Protein AF-A0A4Y1ZDH6-F1 (afdb_monomer)

Radius of gyration: 19.4 Å; Cα contacts (8 Å, |Δi|>4): 192; chains: 1; bounding box: 39×32×69 Å

Secondary structure (DSSP, 8-state):
----SSHHHHHHHHHHTTSSS--SS--HHHHTS-HHHHHHHHHTT-TTHHHHHHHHHHTT--HHHHHHHH---HHHHHHHHHHHHHHHHHTT--GGG--HHHHHHHHHTT--HHHHHHHHTS-HHHHHHHHHHTT--EEEEEE-SS-TTS-PPPEEEEEES--------------

Foldseek 3Di:
DADDPDPLQRVQRVVVVPPPPDQGLADPVQLPDDLVVLLVLCLVPDPCNSSSLLNVLVVPDDLVNSCVSHVDDSVVSVSSSVVSVLLQVQAQDAPVVDDLVNVQVCQNSNRDLVSSCVRNVHDSVVSVVVCVVSQWDKDKDWDDPDPPPDPDDTDIDIGIHRDPPPPPDDDDDDD

pLDDT: mean 82.95, std 18.42, range [33.16, 97.81]

Organism: NCBI:txid2078

Solvent-accessible surface area (backbone atoms only — not comparable to full-atom values): 10386 Å² total; per-residue (Å²): 139,53,76,58,98,40,71,48,18,16,48,39,46,34,54,53,67,63,79,78,79,40,58,55,73,64,50,80,82,56,74,80,49,53,69,72,58,37,53,53,42,41,63,46,85,48,95,62,23,65,38,37,52,42,48,41,43,75,72,66,54,50,58,67,60,49,25,77,63,57,73,52,58,60,71,60,45,49,45,52,46,52,52,49,52,51,51,62,73,41,46,76,42,58,80,88,77,60,51,72,66,55,54,50,50,41,31,58,41,36,60,39,53,61,39,52,14,67,36,39,72,45,62,47,66,59,47,52,51,52,38,52,75,69,46,44,37,68,38,77,47,67,58,64,99,54,71,95,87,57,97,68,89,64,50,86,41,78,44,53,46,73,48,79,80,71,79,78,72,88,80,90,73,93,130

Sequence (175 aa):
MAIDRTFEGALNKGIRSLEMGFSGLENKAFTVLSDAALENKIKQATDLRLFAISELFRRGRTVDDLWNMTAIDPWFLNAIHGIVAFEEAMKGKALAELSDEVWQQAKWLNIGNQRLADLLNVPPEEISKRVRAAGLSPSYHWWIHVPANSKRKPHIITRHGLALMKRRSAISRRY

Mean predicted aligned error: 9.28 Å

Structure (mmCIF, N/CA/C/O backbone):
data_AF-A0A4Y1ZDH6-F1
#
_entry.id   AF-A0A4Y1ZDH6-F1
#
loop_
_atom_site.group_PDB
_atom_site.id
_atom_site.type_symbol
_atom_site.label_atom_id
_atom_site.label_alt_id
_atom_site.label_comp_id
_atom_site.label_asym_id
_atom_site.label_entity_id
_atom_site.label_seq_id
_atom_site.pdbx_PDB_ins_code
_atom_site.Cartn_x
_atom_site.Cartn_y
_atom_site.Cartn_z
_atom_site.occupancy
_atom_site.B_iso_or_equiv
_atom_site.auth_seq_id
_atom_site.auth_comp_id
_atom_site.auth_asym_id
_atom_site.auth_atom_id
_atom_site.pdbx_PDB_model_num
ATOM 1 N N . MET A 1 1 ? -8.871 14.518 -5.255 1.00 84.00 1 MET A N 1
ATOM 2 C CA . MET A 1 1 ? -9.717 13.667 -6.128 1.00 84.00 1 MET A CA 1
ATOM 3 C C . MET A 1 1 ? -8.818 12.881 -7.072 1.00 84.00 1 MET A C 1
ATOM 5 O O . MET A 1 1 ? -7.951 13.488 -7.687 1.00 84.00 1 MET A O 1
ATOM 9 N N . ALA A 1 2 ? -9.015 11.567 -7.192 1.00 89.38 2 ALA A N 1
ATOM 10 C CA . ALA A 1 2 ? -8.270 10.709 -8.112 1.00 89.38 2 ALA A CA 1
ATOM 11 C C . ALA A 1 2 ? -9.234 9.835 -8.924 1.00 89.38 2 ALA A C 1
ATOM 13 O O . ALA A 1 2 ? -10.293 9.460 -8.434 1.00 89.38 2 ALA A O 1
ATOM 14 N N . ILE A 1 3 ? -8.870 9.547 -10.174 1.00 88.62 3 ILE A N 1
ATOM 15 C CA . ILE A 1 3 ? -9.677 8.747 -11.103 1.00 88.62 3 ILE A CA 1
ATOM 16 C C . ILE A 1 3 ? -8.806 7.627 -11.662 1.00 88.62 3 ILE A C 1
ATOM 18 O O . ILE A 1 3 ? -7.692 7.895 -12.140 1.00 88.62 3 ILE A O 1
ATOM 22 N N . ASP A 1 4 ? -9.346 6.410 -11.617 1.00 90.62 4 ASP A N 1
ATOM 23 C CA . ASP A 1 4 ? -8.794 5.190 -12.201 1.00 90.62 4 ASP A CA 1
ATOM 24 C C . ASP A 1 4 ? -9.930 4.216 -12.582 1.00 90.62 4 ASP A C 1
ATOM 26 O O . ASP A 1 4 ? -11.100 4.483 -12.308 1.00 90.62 4 ASP A O 1
ATOM 30 N N . ARG A 1 5 ? -9.597 3.108 -13.252 1.00 87.69 5 ARG A N 1
ATOM 31 C CA . ARG A 1 5 ? -10.533 2.032 -13.624 1.00 87.69 5 ARG A CA 1
ATOM 32 C C . ARG A 1 5 ? -10.772 1.029 -12.498 1.00 87.69 5 ARG A C 1
ATOM 34 O O . ARG A 1 5 ? -11.700 0.234 -12.589 1.00 87.69 5 ARG A O 1
ATOM 41 N N . THR A 1 6 ? -9.911 1.046 -11.489 1.00 93.31 6 THR A N 1
ATOM 42 C CA . THR A 1 6 ? -9.962 0.184 -10.311 1.00 93.31 6 THR A CA 1
ATOM 43 C C . THR A 1 6 ? -10.021 1.043 -9.062 1.00 93.31 6 THR A C 1
ATOM 45 O O . THR A 1 6 ? -9.512 2.169 -9.044 1.00 93.31 6 THR A O 1
ATOM 48 N N . PHE A 1 7 ? -10.642 0.521 -8.009 1.00 95.56 7 PHE A N 1
ATOM 49 C CA . PHE A 1 7 ? -10.671 1.218 -6.731 1.00 95.56 7 PHE A CA 1
ATOM 50 C C . PHE A 1 7 ? -9.260 1.339 -6.151 1.00 95.56 7 PHE A C 1
ATOM 52 O O . PHE A 1 7 ? -8.863 2.416 -5.721 1.00 95.56 7 PHE A O 1
ATOM 59 N N . GLU A 1 8 ? -8.471 0.271 -6.227 1.00 95.69 8 GLU A N 1
ATOM 60 C CA . GLU A 1 8 ? -7.103 0.195 -5.728 1.00 95.69 8 GLU A CA 1
ATOM 61 C C . GLU A 1 8 ? -6.196 1.217 -6.411 1.00 95.69 8 GLU A C 1
ATOM 63 O O . GLU A 1 8 ? -5.452 1.950 -5.754 1.00 95.69 8 GLU A O 1
ATOM 68 N N . GLY A 1 9 ? -6.306 1.315 -7.740 1.00 94.31 9 GLY A N 1
ATOM 69 C CA . GLY A 1 9 ? -5.549 2.282 -8.521 1.00 94.31 9 GLY A CA 1
ATOM 70 C C . GLY A 1 9 ? -5.949 3.719 -8.194 1.00 94.31 9 GLY A C 1
ATOM 71 O O . GLY A 1 9 ? -5.085 4.584 -8.014 1.00 94.31 9 GLY A O 1
ATOM 72 N N . ALA A 1 10 ? -7.254 3.975 -8.044 1.00 94.75 10 ALA A N 1
ATOM 73 C CA . ALA A 1 10 ? -7.765 5.286 -7.655 1.00 94.75 10 ALA A CA 1
ATOM 74 C C . ALA A 1 10 ? -7.329 5.666 -6.233 1.00 94.75 10 ALA A C 1
ATOM 76 O O . ALA A 1 10 ? -6.944 6.814 -6.009 1.00 94.75 10 ALA A O 1
ATOM 77 N N . LEU A 1 11 ? -7.322 4.708 -5.304 1.00 95.44 11 LEU A N 1
ATOM 78 C CA . LEU A 1 11 ? -6.880 4.885 -3.926 1.00 95.44 11 LEU A CA 1
ATOM 79 C C . LEU A 1 11 ? -5.390 5.236 -3.867 1.00 95.44 11 LEU A C 1
ATOM 81 O O . LEU A 1 11 ? -5.040 6.288 -3.335 1.00 95.44 11 LEU A O 1
ATOM 85 N N . ASN A 1 12 ? -4.517 4.430 -4.479 1.00 94.12 12 ASN A N 1
ATOM 86 C CA . ASN A 1 12 ? -3.071 4.686 -4.501 1.00 94.12 12 ASN A CA 1
ATOM 87 C C . ASN A 1 12 ? -2.723 6.019 -5.175 1.00 94.12 12 ASN A C 1
ATOM 89 O O . ASN A 1 12 ? -1.854 6.763 -4.712 1.00 94.12 12 ASN A O 1
ATOM 93 N N . LYS A 1 13 ? -3.429 6.364 -6.256 1.00 92.19 13 LYS A N 1
ATOM 94 C CA . LYS A 1 13 ? -3.299 7.673 -6.901 1.00 92.19 13 LYS A CA 1
ATOM 95 C C . LYS A 1 13 ? -3.764 8.801 -5.979 1.00 92.19 13 LYS A C 1
ATOM 97 O O . LYS A 1 13 ? -3.093 9.824 -5.911 1.00 92.19 13 LYS A O 1
ATOM 102 N N . GLY A 1 14 ? -4.867 8.601 -5.260 1.00 93.00 14 GLY A N 1
ATOM 103 C CA . GLY A 1 14 ? -5.393 9.538 -4.272 1.00 93.00 14 GLY A CA 1
ATOM 104 C C . GLY A 1 14 ? -4.397 9.819 -3.154 1.00 93.00 14 GLY A C 1
ATOM 105 O O . GLY A 1 14 ? -4.099 10.983 -2.915 1.00 93.00 14 GLY A O 1
ATOM 106 N N . ILE A 1 15 ? -3.826 8.773 -2.548 1.00 91.75 15 ILE A N 1
ATOM 107 C CA . ILE A 1 15 ? -2.846 8.884 -1.454 1.00 91.75 15 ILE A CA 1
ATOM 108 C C . ILE A 1 15 ? -1.627 9.696 -1.885 1.00 91.75 15 ILE A C 1
ATOM 110 O O . ILE A 1 15 ? -1.216 10.625 -1.196 1.00 91.75 15 ILE A O 1
ATOM 114 N N . ARG A 1 16 ? -1.083 9.400 -3.067 1.00 89.50 16 ARG A N 1
ATOM 115 C CA . ARG A 1 16 ? 0.067 10.131 -3.614 1.00 89.50 16 ARG A CA 1
ATOM 116 C C . ARG A 1 16 ? -0.235 11.601 -3.910 1.00 89.50 16 ARG A C 1
ATOM 118 O O . ARG A 1 16 ? 0.686 12.406 -3.977 1.00 89.50 16 ARG A O 1
ATOM 125 N N . SER A 1 17 ? -1.503 11.952 -4.111 1.00 90.00 17 SER A N 1
ATOM 126 C CA . SER A 1 17 ? -1.952 13.330 -4.324 1.00 90.00 17 SER A CA 1
ATOM 127 C C . SER A 1 17 ? -2.257 14.085 -3.027 1.00 90.00 17 SER A C 1
ATOM 129 O O . SER A 1 17 ? -2.683 15.230 -3.109 1.00 90.00 17 SER A O 1
ATOM 131 N N . LEU A 1 18 ? -2.058 13.481 -1.849 1.00 86.69 18 LEU A N 1
ATOM 132 C CA . LEU A 1 18 ? -2.314 14.139 -0.562 1.00 86.69 18 LEU A CA 1
ATOM 133 C C . LEU A 1 18 ? -1.213 15.125 -0.141 1.00 86.69 18 LEU A C 1
ATOM 135 O O . LEU A 1 18 ? -1.370 15.775 0.881 1.00 86.69 18 LEU A O 1
ATOM 139 N N . GLU A 1 19 ? -0.090 15.199 -0.866 1.00 81.38 19 GLU A N 1
ATOM 140 C CA . GLU A 1 19 ? 1.072 16.061 -0.555 1.00 81.38 19 GLU A CA 1
ATOM 141 C C . GLU A 1 19 ? 1.696 15.845 0.842 1.00 81.38 19 GLU A C 1
ATOM 143 O O . GLU A 1 19 ? 2.635 16.531 1.226 1.00 81.38 19 GLU A O 1
ATOM 148 N N . MET A 1 20 ? 1.265 14.813 1.571 1.00 80.69 20 MET A N 1
ATOM 149 C CA . MET A 1 20 ? 1.791 14.430 2.889 1.00 80.69 20 MET A CA 1
ATOM 150 C C . MET A 1 20 ? 3.083 13.591 2.824 1.00 80.69 20 MET A C 1
ATOM 152 O O . MET A 1 20 ? 3.534 13.060 3.833 1.00 80.69 20 MET A O 1
ATOM 156 N N . GLY A 1 21 ? 3.668 13.417 1.634 1.00 81.12 21 GLY A N 1
ATOM 157 C CA . GLY A 1 21 ? 4.904 12.647 1.440 1.00 81.12 21 GLY A CA 1
ATOM 158 C C . GLY A 1 21 ? 4.744 11.119 1.457 1.00 81.12 21 GLY A C 1
ATOM 159 O O . GLY A 1 21 ? 5.743 10.407 1.385 1.00 81.12 21 GLY A O 1
ATOM 160 N N . PHE A 1 22 ? 3.518 10.590 1.515 1.00 85.25 22 PHE A N 1
ATOM 161 C CA . PHE A 1 22 ? 3.279 9.144 1.460 1.00 85.25 22 PHE A CA 1
ATOM 162 C C . PHE A 1 22 ? 3.404 8.597 0.030 1.00 85.25 22 PHE A C 1
ATOM 164 O O . PHE A 1 22 ? 2.775 9.097 -0.907 1.00 85.25 22 PHE A O 1
ATOM 171 N N . SER A 1 23 ? 4.189 7.529 -0.142 1.00 83.12 23 SER A N 1
ATOM 172 C CA . SER A 1 23 ? 4.373 6.848 -1.434 1.00 83.12 23 SER A CA 1
ATOM 173 C C . SER A 1 23 ? 3.377 5.699 -1.671 1.00 83.12 23 SER A C 1
ATOM 175 O O . SER A 1 23 ? 3.232 5.253 -2.812 1.00 83.12 23 SER A O 1
ATOM 177 N N . GLY A 1 24 ? 2.657 5.264 -0.632 1.00 88.44 24 GLY A N 1
ATOM 178 C CA . GLY A 1 24 ? 1.687 4.165 -0.657 1.00 88.44 24 GLY A CA 1
ATOM 179 C C . GLY A 1 24 ? 0.926 4.049 0.667 1.00 88.44 24 GLY A C 1
ATOM 180 O O . GLY A 1 24 ? 0.839 5.018 1.419 1.00 88.44 24 GLY A O 1
ATOM 181 N N . LEU A 1 25 ? 0.408 2.859 0.973 1.00 91.50 25 LEU A N 1
ATOM 182 C CA . LEU A 1 25 ? -0.347 2.572 2.201 1.00 91.50 25 LEU A CA 1
ATOM 183 C C . LEU A 1 25 ? 0.559 2.330 3.422 1.00 91.50 25 LEU A C 1
ATOM 185 O O . LEU A 1 25 ? 0.200 1.576 4.314 1.00 91.50 25 LEU A O 1
ATOM 189 N N . GLU A 1 26 ? 1.762 2.890 3.476 1.00 90.12 26 GLU A N 1
ATOM 190 C CA . GLU A 1 26 ? 2.669 2.710 4.613 1.00 90.12 26 GLU A CA 1
ATOM 191 C C . GLU A 1 26 ? 2.903 4.036 5.323 1.00 90.12 26 GLU A C 1
ATOM 193 O O . GLU A 1 26 ? 3.236 5.046 4.703 1.00 90.12 26 GLU A O 1
ATOM 198 N N . ASN A 1 27 ? 2.776 4.003 6.648 1.00 90.00 27 ASN A N 1
ATOM 199 C CA . ASN A 1 27 ? 3.221 5.074 7.518 1.00 90.00 27 ASN A CA 1
ATOM 200 C C . ASN A 1 27 ? 4.218 4.499 8.529 1.00 90.00 27 ASN A C 1
ATOM 202 O O . ASN A 1 27 ? 3.836 3.773 9.445 1.00 90.00 27 ASN A O 1
ATOM 206 N N . LYS A 1 28 ? 5.501 4.853 8.385 1.00 87.75 28 LYS A N 1
ATOM 207 C CA . LYS A 1 28 ? 6.582 4.371 9.262 1.00 87.75 28 LYS A CA 1
ATOM 208 C C . LYS A 1 28 ? 6.376 4.731 10.736 1.00 87.75 28 LYS A C 1
ATOM 210 O O . LYS A 1 28 ? 6.899 4.045 11.601 1.00 87.75 28 LYS A O 1
ATOM 215 N N . ALA A 1 29 ? 5.599 5.769 11.048 1.00 88.81 29 ALA A N 1
ATOM 216 C CA . ALA A 1 29 ? 5.274 6.091 12.435 1.00 88.81 29 ALA A CA 1
ATOM 217 C C . ALA A 1 29 ? 4.364 5.035 13.087 1.00 88.81 29 ALA A C 1
ATOM 219 O O . ALA A 1 29 ? 4.254 4.997 14.308 1.00 88.81 29 ALA A O 1
ATOM 220 N N . PHE A 1 30 ? 3.674 4.208 12.294 1.00 91.06 30 PHE A N 1
ATOM 221 C CA . PHE A 1 30 ? 2.702 3.232 12.790 1.00 91.06 30 PHE A CA 1
ATOM 222 C C . PHE A 1 30 ? 3.313 1.846 12.990 1.00 91.06 30 PHE A C 1
ATOM 224 O O . PHE A 1 30 ? 2.798 1.079 13.800 1.00 91.06 30 PHE A O 1
ATOM 231 N N . THR A 1 31 ? 4.451 1.556 12.356 1.00 89.44 31 THR A N 1
ATOM 232 C CA . THR A 1 31 ? 5.160 0.277 12.518 1.00 89.44 31 THR A CA 1
ATOM 233 C C . THR A 1 31 ? 5.682 0.074 13.941 1.00 89.44 31 THR A C 1
ATOM 235 O O . THR A 1 31 ? 5.751 -1.053 14.418 1.00 89.44 31 THR A O 1
ATOM 238 N N . VAL A 1 32 ? 5.989 1.162 14.656 1.00 91.56 32 VAL A N 1
ATOM 239 C CA . VAL A 1 32 ? 6.465 1.135 16.052 1.00 91.56 32 VAL A CA 1
ATOM 240 C C . VAL A 1 32 ? 5.338 1.139 17.091 1.00 91.56 32 VAL A C 1
ATOM 242 O O . VAL A 1 32 ? 5.601 1.015 18.285 1.00 91.56 32 VAL A O 1
ATOM 245 N N . LEU A 1 33 ? 4.080 1.312 16.670 1.00 92.50 33 LEU A N 1
ATOM 246 C CA . LEU A 1 33 ? 2.934 1.322 17.581 1.00 92.50 33 LEU A CA 1
ATOM 247 C C . LEU A 1 33 ? 2.513 -0.101 17.952 1.00 92.50 33 LEU A C 1
ATOM 249 O O . LEU A 1 33 ? 2.654 -1.026 17.155 1.00 92.50 33 LEU A O 1
ATOM 253 N N . SER A 1 34 ? 1.941 -0.274 19.143 1.00 94.25 34 SER A N 1
ATOM 254 C CA . SER A 1 34 ? 1.303 -1.533 19.539 1.00 94.25 34 SER A CA 1
ATOM 255 C C . SER A 1 34 ? -0.043 -1.729 18.838 1.00 94.25 34 SER A C 1
ATOM 257 O O . SER A 1 34 ? -0.682 -0.760 18.420 1.00 94.25 34 SER A O 1
ATOM 259 N N . ASP A 1 35 ? -0.515 -2.975 18.763 1.00 92.56 35 ASP A N 1
ATOM 260 C CA . ASP A 1 35 ? -1.826 -3.296 18.183 1.00 92.56 35 ASP A CA 1
ATOM 261 C C . ASP A 1 35 ? -2.954 -2.529 18.883 1.00 92.56 35 ASP A C 1
ATOM 263 O O . ASP A 1 35 ? -3.780 -1.912 18.220 1.00 92.56 35 ASP A O 1
ATOM 267 N N . ALA A 1 36 ? -2.923 -2.440 20.216 1.00 92.00 36 ALA A N 1
ATOM 268 C CA . ALA A 1 36 ? -3.898 -1.663 20.984 1.00 92.00 36 ALA A CA 1
ATOM 269 C C . ALA A 1 36 ? -3.897 -0.166 20.610 1.00 92.00 36 ALA A C 1
ATOM 271 O O . ALA A 1 36 ? -4.952 0.469 20.536 1.00 92.00 36 ALA A O 1
ATOM 272 N N . ALA A 1 37 ? -2.722 0.416 20.345 1.00 91.88 37 ALA A N 1
ATOM 273 C CA . ALA A 1 37 ? -2.619 1.805 19.905 1.00 91.88 37 ALA A CA 1
ATOM 274 C C . ALA A 1 37 ? -3.177 1.998 18.483 1.00 91.88 37 ALA A C 1
ATOM 276 O O . ALA A 1 37 ? -3.834 3.008 18.219 1.00 91.88 37 ALA A O 1
ATOM 277 N N . LEU A 1 38 ? -2.963 1.033 17.583 1.00 92.25 38 LEU A N 1
ATOM 278 C CA . LEU A 1 38 ? -3.540 1.041 16.235 1.00 92.25 38 LEU A CA 1
ATOM 279 C C . LEU A 1 38 ? -5.061 0.872 16.268 1.00 92.25 38 LEU A C 1
ATOM 281 O O . LEU A 1 3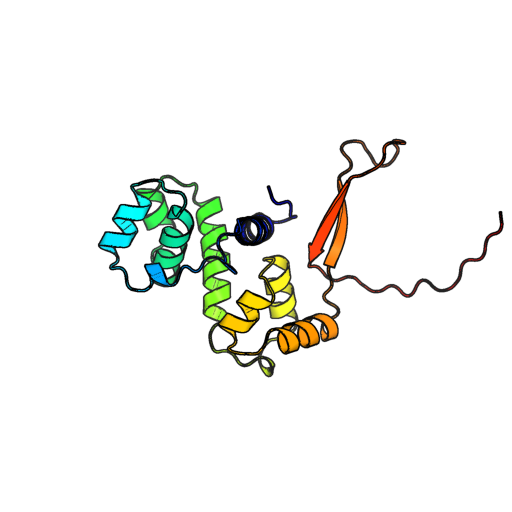8 ? -5.771 1.642 15.628 1.00 92.25 38 LEU A O 1
ATOM 285 N N . GLU A 1 39 ? -5.575 -0.062 17.064 1.00 90.94 39 GLU A N 1
ATOM 286 C CA . GLU A 1 39 ? -7.013 -0.284 17.233 1.00 90.94 39 GLU A CA 1
ATOM 287 C C . GLU A 1 39 ? -7.719 0.977 17.759 1.00 90.94 39 GLU A C 1
ATOM 289 O O . GLU A 1 39 ? -8.772 1.366 17.248 1.00 90.94 39 GLU A O 1
ATOM 294 N N . ASN A 1 40 ? -7.106 1.693 18.707 1.00 90.00 40 ASN A N 1
ATOM 295 C CA . ASN A 1 40 ? -7.625 2.981 19.178 1.00 90.00 40 ASN A CA 1
ATOM 296 C C . ASN A 1 40 ? -7.673 4.040 18.062 1.00 90.00 40 ASN A C 1
ATOM 298 O O . ASN A 1 40 ? -8.666 4.762 17.943 1.00 90.00 40 ASN A O 1
ATOM 302 N N . LYS A 1 41 ? -6.649 4.097 17.199 1.00 88.81 41 LYS A N 1
ATOM 303 C CA . LYS A 1 41 ? -6.623 4.987 16.021 1.00 88.81 41 LYS A CA 1
ATOM 304 C C . LYS A 1 41 ? -7.644 4.614 14.950 1.00 88.81 41 LYS A C 1
ATOM 306 O O . LYS A 1 41 ? -7.965 5.445 14.110 1.00 88.81 41 LYS A O 1
ATOM 311 N N . ILE A 1 42 ? -8.134 3.380 14.947 1.00 89.94 42 ILE A N 1
ATOM 312 C CA . ILE A 1 42 ? -9.124 2.913 13.975 1.00 89.94 42 ILE A CA 1
ATOM 313 C C . ILE A 1 42 ? -10.551 3.161 14.463 1.00 89.94 42 ILE A C 1
ATOM 315 O O . ILE A 1 42 ? -11.432 3.452 13.647 1.00 89.94 42 ILE A O 1
ATOM 319 N N . LYS A 1 43 ? -10.767 3.097 15.782 1.00 85.75 43 LYS A N 1
ATOM 320 C CA . LYS A 1 43 ? -12.027 3.486 16.431 1.00 85.75 43 LYS A CA 1
ATOM 321 C C . LYS A 1 43 ? -12.276 4.990 16.314 1.00 85.75 43 LYS A C 1
ATOM 323 O O . LYS A 1 43 ? -13.397 5.409 16.045 1.00 85.75 43 LYS A O 1
ATOM 328 N N . GLN A 1 44 ? -11.229 5.803 16.460 1.00 82.88 44 GLN A N 1
ATOM 329 C CA . GLN A 1 44 ? -11.294 7.242 16.205 1.00 82.88 44 GLN A CA 1
ATOM 330 C C . GLN A 1 44 ? -11.043 7.513 14.719 1.00 82.88 44 GLN A C 1
ATOM 332 O O . GLN A 1 44 ? -9.908 7.438 14.262 1.00 82.88 44 GLN A O 1
ATOM 337 N N . ALA A 1 45 ? -12.089 7.817 13.949 1.00 75.94 45 ALA A N 1
ATOM 338 C CA . ALA A 1 45 ? -11.983 8.019 12.503 1.00 75.94 45 ALA A CA 1
ATOM 339 C C . ALA A 1 45 ? -11.219 9.310 12.136 1.00 75.94 45 ALA A C 1
ATOM 341 O O . ALA A 1 45 ? -11.812 10.327 11.792 1.00 75.94 45 ALA A O 1
ATOM 342 N N . THR A 1 46 ? -9.891 9.253 12.217 1.00 85.69 46 THR A N 1
ATOM 343 C CA . THR A 1 46 ? -8.972 10.320 11.803 1.00 85.69 46 THR A CA 1
ATOM 344 C C . THR A 1 46 ? -8.586 10.180 10.328 1.00 85.69 46 THR A C 1
ATOM 346 O O . THR A 1 46 ? -8.807 9.146 9.696 1.00 85.69 46 THR A O 1
ATOM 349 N N . ASP A 1 47 ? -7.967 11.215 9.773 1.00 84.94 47 ASP A N 1
ATOM 350 C CA . ASP A 1 47 ? -7.343 11.225 8.445 1.00 84.94 47 ASP A CA 1
ATOM 351 C C . ASP A 1 47 ? -6.301 10.107 8.259 1.00 84.94 47 ASP A C 1
ATOM 353 O O . ASP A 1 47 ? -6.131 9.579 7.160 1.00 84.94 47 ASP A O 1
ATOM 357 N N . LEU A 1 48 ? -5.662 9.672 9.349 1.00 89.94 48 LEU A N 1
ATOM 358 C CA . LEU A 1 48 ? -4.668 8.600 9.328 1.00 89.94 48 LEU A CA 1
ATOM 359 C C . LEU A 1 48 ? -5.248 7.187 9.507 1.00 89.94 48 LEU A C 1
ATOM 361 O O . LEU A 1 48 ? -4.495 6.208 9.503 1.00 89.94 48 LEU A O 1
ATOM 365 N N . ARG A 1 49 ? -6.575 7.051 9.639 1.00 93.44 49 ARG A N 1
ATOM 366 C CA . ARG A 1 49 ? -7.258 5.765 9.875 1.00 93.44 49 ARG A CA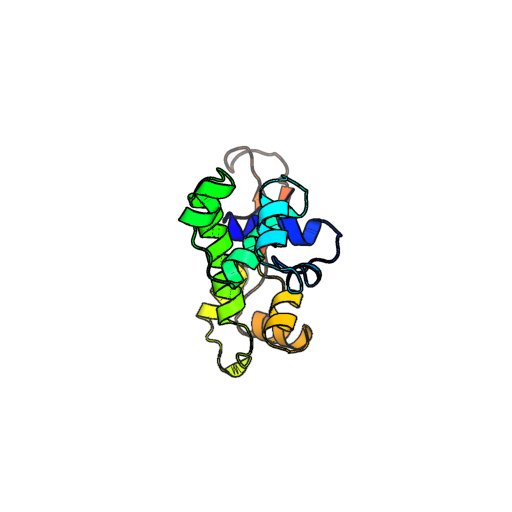 1
ATOM 367 C C . ARG A 1 49 ? -6.896 4.706 8.833 1.00 93.44 49 ARG A C 1
ATOM 369 O O . ARG A 1 49 ? -6.679 3.550 9.183 1.00 93.44 49 ARG A O 1
ATOM 376 N N . LEU A 1 50 ? -6.788 5.106 7.565 1.00 93.56 50 LEU A N 1
ATOM 377 C CA . LEU A 1 50 ? -6.429 4.215 6.459 1.00 93.56 50 LEU A CA 1
ATOM 378 C C . LEU A 1 50 ? -5.054 3.560 6.664 1.00 93.56 50 LEU A C 1
ATOM 380 O O . LEU A 1 50 ? -4.900 2.362 6.435 1.00 93.56 50 LEU A O 1
ATOM 384 N N . PHE A 1 51 ? -4.071 4.325 7.143 1.00 94.19 51 PHE A N 1
ATOM 385 C CA . PHE A 1 51 ? -2.730 3.804 7.403 1.00 94.19 51 PHE A CA 1
ATOM 386 C C . PHE A 1 51 ? -2.731 2.831 8.585 1.00 94.19 51 PHE A C 1
ATOM 388 O O . PHE A 1 51 ? -2.054 1.808 8.530 1.00 94.19 51 PHE A O 1
ATOM 395 N N . ALA A 1 52 ? -3.539 3.084 9.619 1.00 94.94 52 ALA A N 1
ATOM 396 C CA . ALA A 1 52 ? -3.681 2.152 10.739 1.00 94.94 52 ALA A CA 1
ATOM 397 C C . ALA A 1 52 ? -4.327 0.827 10.299 1.00 94.94 52 ALA A C 1
ATOM 399 O O . ALA A 1 52 ? -3.836 -0.238 10.661 1.00 94.94 52 ALA A O 1
ATOM 400 N N . ILE A 1 53 ? -5.368 0.887 9.461 1.00 95.75 53 ILE A N 1
ATOM 401 C CA . ILE A 1 53 ? -6.004 -0.298 8.859 1.00 95.75 53 ILE A CA 1
ATOM 402 C C . ILE A 1 53 ? -4.980 -1.106 8.054 1.00 95.75 53 ILE A C 1
ATOM 404 O O . ILE A 1 53 ? -4.855 -2.313 8.243 1.00 95.75 53 ILE A O 1
ATOM 408 N N . SER A 1 54 ? -4.212 -0.442 7.186 1.00 95.94 54 SER A N 1
ATOM 409 C CA . SER A 1 54 ? -3.197 -1.117 6.370 1.00 95.94 54 SER A CA 1
ATOM 410 C C . SER A 1 54 ? -2.092 -1.773 7.203 1.00 95.94 54 SER A C 1
ATOM 412 O O . SER A 1 54 ? -1.624 -2.851 6.856 1.00 95.94 54 SER A O 1
ATOM 414 N N . GLU A 1 55 ? -1.699 -1.156 8.319 1.00 96.12 55 GLU A N 1
ATOM 415 C CA . GLU A 1 55 ? -0.708 -1.714 9.237 1.00 96.12 55 GLU A CA 1
ATOM 416 C C . GLU A 1 55 ? -1.250 -2.947 9.965 1.00 96.12 55 GLU A C 1
ATOM 418 O O . GLU A 1 55 ? -0.556 -3.954 10.064 1.00 96.12 55 GLU A O 1
ATOM 423 N N . LEU A 1 56 ? -2.511 -2.926 10.401 1.00 95.81 56 LEU A N 1
ATOM 424 C CA . LEU A 1 56 ? -3.141 -4.107 10.991 1.00 95.81 56 LEU A CA 1
ATOM 425 C C . LEU A 1 56 ? -3.257 -5.271 9.999 1.00 95.81 56 LEU A C 1
ATOM 427 O O . LEU A 1 56 ? -3.045 -6.417 10.392 1.00 95.81 56 LEU A O 1
ATOM 431 N N . PHE A 1 57 ? -3.514 -4.993 8.717 1.00 97.00 57 PHE A N 1
ATOM 432 C CA . PHE A 1 57 ? -3.444 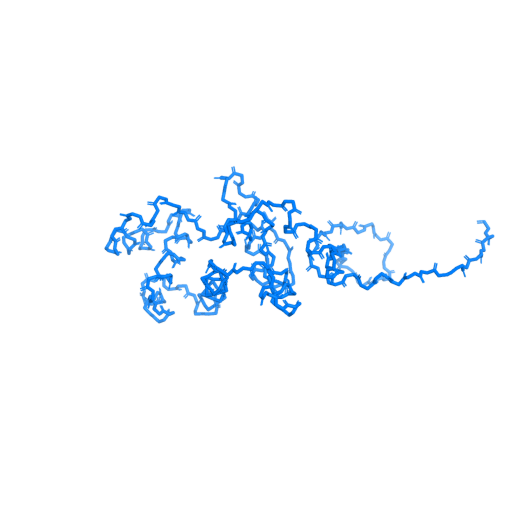-6.022 7.677 1.00 97.00 57 PHE A CA 1
ATOM 433 C C . PHE A 1 57 ? -2.038 -6.622 7.549 1.00 97.00 57 PHE A C 1
ATOM 435 O O . PHE A 1 57 ? -1.911 -7.842 7.484 1.00 97.00 57 PHE A O 1
ATOM 442 N N . ARG A 1 58 ? -0.972 -5.805 7.588 1.00 95.25 58 ARG A N 1
ATOM 443 C CA . ARG A 1 58 ? 0.420 -6.313 7.589 1.00 95.25 58 ARG A CA 1
ATOM 444 C C . ARG A 1 58 ? 0.717 -7.205 8.793 1.00 95.25 58 ARG A C 1
ATOM 446 O O . ARG A 1 58 ? 1.511 -8.133 8.687 1.00 95.25 58 ARG A O 1
ATOM 453 N N . ARG A 1 59 ? 0.055 -6.949 9.924 1.00 95.19 59 ARG A N 1
ATOM 454 C CA . ARG A 1 59 ? 0.143 -7.754 11.154 1.00 95.19 59 ARG A CA 1
ATOM 455 C C . ARG A 1 59 ? -0.775 -8.979 11.158 1.00 95.19 59 ARG A C 1
ATOM 457 O O . ARG A 1 59 ? -0.848 -9.677 12.164 1.00 95.19 59 ARG A O 1
ATOM 464 N N . GLY A 1 60 ? -1.465 -9.254 10.052 1.00 95.00 60 GLY A N 1
ATOM 465 C CA . GLY A 1 60 ? -2.287 -10.449 9.885 1.00 95.00 60 GLY A CA 1
ATOM 466 C C . GLY A 1 60 ? -3.707 -10.345 10.443 1.00 95.00 60 GLY A C 1
ATOM 467 O O . GLY A 1 60 ? -4.357 -11.377 10.594 1.00 95.00 60 GLY A O 1
ATOM 468 N N . ARG A 1 61 ? -4.221 -9.140 10.742 1.00 95.69 61 ARG A N 1
ATOM 469 C CA . ARG A 1 61 ? -5.656 -8.973 11.037 1.00 95.69 61 ARG A CA 1
ATOM 470 C C . ARG A 1 61 ? -6.495 -9.303 9.809 1.00 95.69 61 ARG A C 1
ATOM 472 O O . ARG A 1 61 ? -6.133 -8.954 8.685 1.00 95.69 61 ARG A O 1
ATOM 479 N N . THR A 1 62 ? -7.633 -9.946 10.038 1.00 96.62 62 THR A N 1
ATOM 480 C CA . THR A 1 62 ? -8.542 -10.342 8.962 1.00 96.62 62 THR A CA 1
ATOM 481 C C . THR A 1 62 ? -9.470 -9.197 8.559 1.00 96.62 62 THR A C 1
ATOM 483 O O . THR A 1 62 ? -9.636 -8.204 9.274 1.00 96.62 62 THR A O 1
ATOM 486 N N . VAL A 1 63 ? -10.102 -9.338 7.391 1.00 97.00 63 VAL A N 1
ATOM 487 C CA . VAL A 1 63 ? -11.154 -8.412 6.946 1.00 97.00 63 VAL A CA 1
ATOM 488 C C . VAL A 1 63 ? -12.325 -8.406 7.930 1.00 97.00 63 VAL A C 1
ATOM 490 O O . VAL A 1 63 ? -12.838 -7.331 8.228 1.00 97.00 63 VAL A O 1
ATOM 493 N N . ASP A 1 64 ? -12.690 -9.562 8.486 1.00 96.75 64 ASP A N 1
ATOM 494 C CA . ASP A 1 64 ? -13.787 -9.683 9.450 1.00 96.75 64 ASP A CA 1
ATOM 495 C C . ASP A 1 64 ? -13.473 -8.960 10.767 1.00 96.75 64 ASP A C 1
ATOM 497 O O . ASP A 1 64 ? -14.319 -8.230 11.288 1.00 96.75 64 ASP A O 1
ATOM 501 N N . ASP A 1 65 ? -12.240 -9.082 11.278 1.00 94.81 65 ASP A N 1
ATOM 502 C CA . ASP A 1 65 ? -11.796 -8.348 12.473 1.00 94.81 65 ASP A CA 1
ATOM 503 C C . ASP A 1 65 ? -11.963 -6.837 12.275 1.00 94.81 65 ASP A C 1
ATOM 505 O O . ASP A 1 65 ? -12.526 -6.129 13.113 1.00 94.81 65 ASP A O 1
ATOM 509 N N . LEU A 1 66 ? -11.489 -6.334 11.134 1.00 94.88 66 LEU A N 1
ATOM 510 C CA . LEU A 1 66 ? -11.509 -4.908 10.835 1.00 94.88 66 LEU A CA 1
ATOM 511 C C . LEU A 1 66 ? -12.908 -4.406 10.501 1.00 94.88 66 LEU A C 1
ATOM 513 O O . LEU A 1 66 ? -13.242 -3.280 10.872 1.00 94.88 66 LEU A O 1
ATOM 517 N N . TRP A 1 67 ? -13.744 -5.219 9.862 1.00 96.12 67 TRP A N 1
ATOM 518 C CA . TRP A 1 67 ? -15.149 -4.898 9.644 1.00 96.12 67 TRP A CA 1
ATOM 519 C C . TRP A 1 67 ? -15.871 -4.706 10.981 1.00 96.12 67 TRP A C 1
ATOM 521 O O . TRP A 1 67 ? -16.474 -3.653 11.191 1.00 96.12 67 TRP A O 1
ATOM 531 N N . ASN A 1 68 ? -15.702 -5.635 11.927 1.00 94.50 68 ASN A N 1
ATOM 532 C CA . ASN A 1 68 ? -16.290 -5.535 13.267 1.00 94.50 68 ASN A CA 1
ATOM 533 C C . ASN A 1 68 ? -15.835 -4.277 14.030 1.00 94.50 68 ASN A C 1
ATOM 535 O O . ASN A 1 68 ? -16.611 -3.684 14.777 1.00 94.50 68 ASN A O 1
ATOM 539 N N . MET A 1 69 ? -14.588 -3.837 13.835 1.00 91.56 69 MET A N 1
ATOM 540 C CA . MET A 1 69 ? -14.052 -2.642 14.498 1.00 91.56 69 MET A CA 1
ATOM 541 C C . MET A 1 69 ? -14.421 -1.322 13.808 1.00 91.56 69 MET A C 1
ATOM 543 O O . MET A 1 69 ? -14.417 -0.273 14.455 1.00 91.56 69 MET A O 1
ATOM 547 N N . THR A 1 70 ? -14.668 -1.336 12.494 1.00 93.00 70 THR A N 1
ATOM 548 C CA . THR A 1 70 ? -14.764 -0.107 11.687 1.00 93.00 70 THR A CA 1
ATOM 549 C C . THR A 1 70 ? -16.116 0.158 11.059 1.00 93.00 70 THR A C 1
ATOM 551 O O . THR A 1 70 ? -16.371 1.315 10.712 1.00 93.00 70 THR A O 1
ATOM 554 N N . ALA A 1 71 ? -16.916 -0.893 10.872 1.00 94.00 71 ALA A N 1
ATOM 555 C CA . ALA A 1 71 ? -18.089 -0.937 10.008 1.00 94.00 71 ALA A CA 1
ATOM 556 C C . ALA A 1 71 ? -17.823 -0.517 8.544 1.00 94.00 71 ALA A C 1
ATOM 558 O O . ALA A 1 71 ? -18.761 -0.200 7.815 1.00 94.00 71 ALA A O 1
ATOM 559 N N . ILE A 1 72 ? -16.561 -0.504 8.090 1.00 94.81 72 ILE A N 1
ATOM 560 C CA . ILE A 1 72 ? -16.230 -0.302 6.673 1.00 94.81 72 ILE A CA 1
ATOM 561 C C . ILE A 1 72 ? -16.630 -1.563 5.917 1.00 94.81 72 ILE A C 1
ATOM 563 O O . ILE A 1 72 ? -16.291 -2.665 6.340 1.00 94.81 72 ILE A O 1
ATOM 567 N N . ASP A 1 73 ? -17.325 -1.392 4.794 1.00 97.50 73 ASP A N 1
ATOM 568 C CA . ASP A 1 73 ? -17.790 -2.518 3.991 1.00 97.50 73 ASP A CA 1
ATOM 569 C C . ASP A 1 73 ? -16.627 -3.469 3.620 1.00 97.50 73 ASP A C 1
ATOM 571 O O . ASP A 1 73 ? -15.567 -2.997 3.171 1.00 97.50 73 ASP A O 1
ATOM 575 N N . PRO A 1 74 ? -16.807 -4.796 3.781 1.00 97.25 74 PRO A N 1
ATOM 576 C CA . PRO A 1 74 ? -15.787 -5.788 3.459 1.00 97.25 74 PRO A CA 1
ATOM 577 C C . PRO A 1 74 ? -15.233 -5.674 2.038 1.00 97.25 74 PRO A C 1
ATOM 579 O O . PRO A 1 74 ? -14.080 -6.031 1.810 1.00 97.25 74 PRO A O 1
ATOM 582 N N . TRP A 1 75 ? -15.997 -5.161 1.072 1.00 97.81 75 TRP A N 1
ATOM 583 C CA . TRP A 1 75 ? -15.521 -4.932 -0.290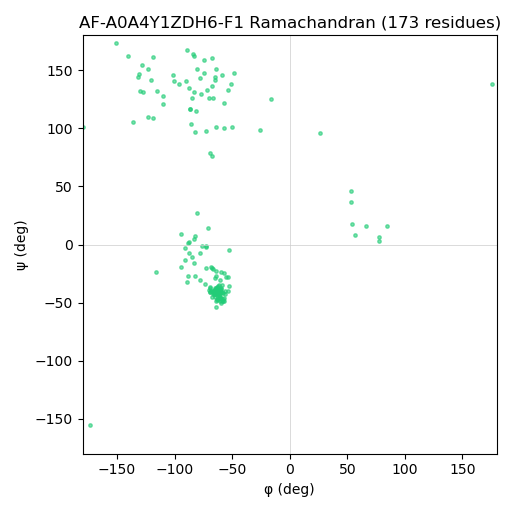 1.00 97.81 75 TRP A CA 1
ATOM 584 C C . TRP A 1 75 ? -14.329 -3.962 -0.331 1.00 97.81 75 TRP A C 1
ATOM 586 O O . TRP A 1 75 ? -13.307 -4.264 -0.950 1.00 97.81 75 TRP A O 1
ATOM 596 N N . PHE A 1 76 ? -14.404 -2.834 0.389 1.00 97.44 76 PHE A N 1
ATOM 597 C CA . PHE A 1 76 ? -13.293 -1.875 0.464 1.00 97.44 76 PHE A CA 1
ATOM 598 C C . PHE A 1 76 ? -12.111 -2.443 1.247 1.00 97.44 76 PHE A C 1
ATOM 600 O O . PHE A 1 76 ? -10.959 -2.257 0.855 1.00 97.44 76 PHE A O 1
ATOM 607 N N . LEU A 1 77 ? -12.393 -3.144 2.348 1.00 97.44 77 LEU A N 1
ATOM 608 C CA . LEU A 1 77 ? -11.365 -3.774 3.174 1.00 97.44 77 LEU A CA 1
ATOM 609 C C . LEU A 1 77 ? -10.590 -4.839 2.391 1.00 97.44 77 LEU A C 1
ATOM 611 O O . LEU A 1 77 ? -9.365 -4.853 2.459 1.00 97.44 77 LEU A O 1
ATOM 615 N N . ASN A 1 78 ? -11.271 -5.658 1.587 1.00 97.69 78 ASN A N 1
ATOM 616 C CA . ASN A 1 78 ? -10.636 -6.633 0.699 1.00 97.69 78 ASN A CA 1
ATOM 617 C C . ASN A 1 78 ? -9.731 -5.966 -0.340 1.00 97.69 78 ASN A C 1
ATOM 619 O O . ASN A 1 78 ? -8.622 -6.439 -0.578 1.00 97.69 78 ASN A O 1
ATOM 623 N N . ALA A 1 79 ? -10.164 -4.852 -0.932 1.00 97.00 79 ALA A N 1
ATOM 624 C CA . ALA A 1 79 ? -9.349 -4.131 -1.903 1.00 97.00 79 ALA A CA 1
ATOM 625 C C . ALA A 1 79 ? -8.082 -3.529 -1.259 1.00 97.00 79 ALA A C 1
ATOM 627 O O . ALA A 1 79 ? -6.987 -3.638 -1.811 1.00 97.00 79 ALA A O 1
ATOM 628 N N . ILE A 1 80 ? -8.202 -2.954 -0.055 1.00 97.06 80 ILE A N 1
ATOM 629 C CA . ILE A 1 80 ? -7.052 -2.459 0.724 1.00 97.06 80 ILE A CA 1
ATOM 630 C C . ILE A 1 80 ? -6.118 -3.618 1.091 1.00 97.06 80 ILE A C 1
ATOM 632 O O . ILE A 1 80 ? -4.907 -3.517 0.888 1.00 97.06 80 ILE A O 1
ATOM 636 N N . HIS A 1 81 ? -6.675 -4.724 1.586 1.00 97.31 81 HIS A N 1
ATOM 637 C CA . HIS A 1 81 ? -5.927 -5.929 1.929 1.00 97.31 81 HIS A CA 1
ATOM 638 C C . HIS A 1 81 ? -5.165 -6.482 0.719 1.00 97.31 81 HIS A C 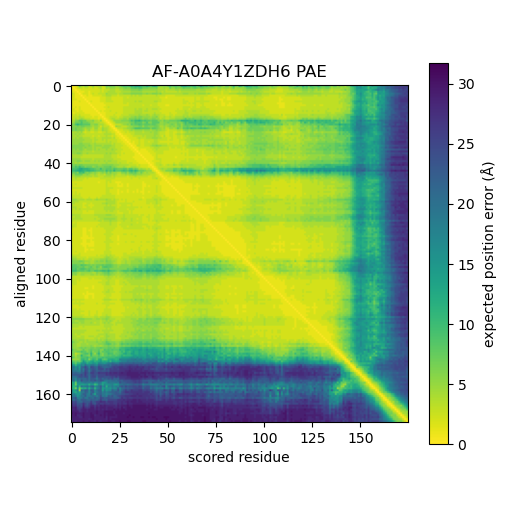1
ATOM 640 O O . HIS A 1 81 ? -3.992 -6.814 0.844 1.00 97.31 81 HIS A O 1
ATOM 646 N N . GLY A 1 82 ? -5.778 -6.494 -0.468 1.00 96.75 82 GLY A N 1
ATOM 647 C CA . GLY A 1 82 ? -5.132 -6.914 -1.712 1.00 96.75 82 GLY A CA 1
ATOM 648 C C . GLY A 1 82 ? -3.920 -6.057 -2.088 1.00 96.75 8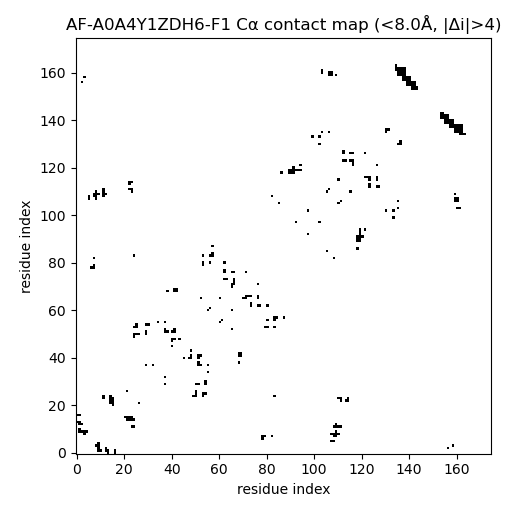2 GLY A C 1
ATOM 649 O O . GLY A 1 82 ? -2.893 -6.599 -2.500 1.00 96.75 82 GLY A O 1
ATOM 650 N N . ILE A 1 83 ? -3.993 -4.734 -1.897 1.00 96.88 83 ILE A N 1
ATOM 651 C CA . ILE A 1 83 ? -2.833 -3.850 -2.100 1.00 96.88 83 ILE A CA 1
ATOM 652 C C . ILE A 1 83 ? -1.732 -4.191 -1.095 1.00 96.88 83 ILE A C 1
ATOM 654 O O . ILE A 1 83 ? -0.584 -4.368 -1.494 1.00 96.88 83 ILE A O 1
ATOM 658 N N . VAL A 1 84 ? -2.073 -4.303 0.193 1.00 96.56 84 VAL A N 1
ATOM 659 C CA . VAL A 1 84 ? -1.106 -4.601 1.261 1.00 96.56 84 VAL A CA 1
ATOM 660 C C . VAL A 1 84 ? -0.432 -5.955 1.036 1.00 96.56 84 VAL A C 1
ATOM 662 O O . VAL A 1 84 ? 0.790 -6.044 1.094 1.00 96.56 84 VAL A O 1
ATOM 665 N N . ALA A 1 85 ? -1.203 -6.990 0.702 1.00 96.25 85 ALA A N 1
ATOM 666 C CA . ALA A 1 85 ? -0.685 -8.318 0.399 1.00 96.25 85 ALA A CA 1
ATOM 667 C C . ALA A 1 85 ? 0.268 -8.297 -0.804 1.00 96.25 85 ALA A C 1
ATOM 669 O O . ALA A 1 85 ? 1.306 -8.958 -0.781 1.00 96.25 85 ALA A O 1
ATOM 670 N N . PHE A 1 86 ? -0.043 -7.506 -1.839 1.00 96.19 86 PHE A N 1
ATOM 671 C CA . PHE A 1 86 ? 0.867 -7.317 -2.965 1.00 96.19 86 PHE A CA 1
ATOM 672 C C . PHE A 1 86 ? 2.165 -6.617 -2.539 1.00 96.19 86 PHE A C 1
ATOM 674 O O . PHE A 1 86 ? 3.242 -7.059 -2.931 1.00 96.19 86 PHE A O 1
ATOM 681 N N . GLU A 1 87 ? 2.088 -5.551 -1.733 1.00 95.12 87 GLU A N 1
ATOM 682 C CA . GLU A 1 87 ? 3.278 -4.860 -1.220 1.00 95.12 87 GLU A CA 1
ATOM 683 C C . GLU A 1 8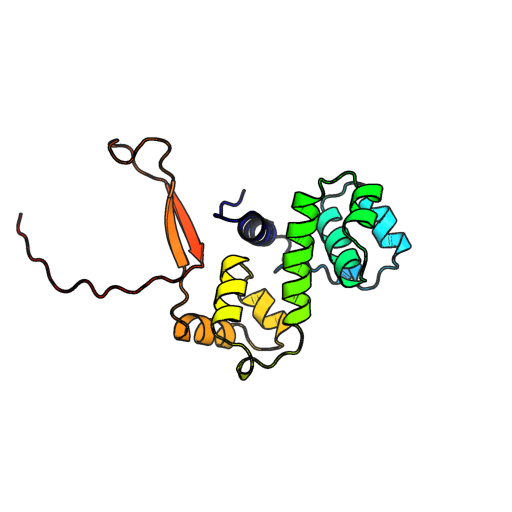7 ? 4.178 -5.804 -0.408 1.00 95.12 87 GLU A C 1
ATOM 685 O O . GLU A 1 87 ? 5.379 -5.879 -0.673 1.00 95.12 87 GLU A O 1
ATOM 690 N N . GLU A 1 88 ? 3.607 -6.568 0.525 1.00 94.38 88 GLU A N 1
ATOM 691 C CA . GLU A 1 88 ? 4.361 -7.526 1.343 1.00 94.38 88 GLU A CA 1
ATOM 692 C C . GLU A 1 88 ? 4.956 -8.656 0.492 1.00 94.38 88 GLU A C 1
ATOM 694 O O . GLU A 1 88 ? 6.107 -9.034 0.690 1.00 94.38 88 GLU A O 1
ATOM 699 N N . ALA A 1 89 ? 4.239 -9.138 -0.529 1.00 93.88 89 ALA A N 1
ATOM 700 C CA . ALA A 1 89 ? 4.759 -10.150 -1.447 1.00 93.88 89 ALA A CA 1
ATOM 701 C C . ALA A 1 89 ? 5.922 -9.650 -2.322 1.00 93.88 89 ALA A C 1
ATOM 703 O O . ALA A 1 89 ? 6.646 -10.478 -2.884 1.00 93.88 89 ALA A O 1
ATOM 704 N N . MET A 1 90 ? 6.074 -8.334 -2.502 1.00 92.44 90 MET A N 1
ATOM 705 C CA . MET A 1 90 ? 7.186 -7.722 -3.241 1.00 92.44 90 MET A CA 1
ATOM 706 C C . MET A 1 90 ? 8.395 -7.429 -2.356 1.00 92.44 90 MET A C 1
ATOM 708 O O . MET A 1 90 ? 9.519 -7.384 -2.853 1.00 92.44 90 MET A O 1
ATOM 712 N N . LYS A 1 91 ? 8.175 -7.221 -1.060 1.00 91.50 91 LYS A N 1
ATOM 713 C CA . LYS A 1 91 ? 9.200 -6.792 -0.115 1.00 91.50 91 LYS A CA 1
ATOM 714 C C . LYS A 1 91 ? 10.381 -7.767 -0.091 1.00 91.50 91 LYS A C 1
ATOM 716 O O . LYS A 1 91 ? 10.216 -8.953 0.180 1.00 91.50 91 LYS A O 1
ATOM 721 N N . GLY A 1 92 ? 11.579 -7.260 -0.379 1.00 86.00 92 GLY A N 1
ATOM 722 C CA . GLY A 1 92 ? 12.820 -8.042 -0.334 1.00 86.00 92 GLY A CA 1
ATOM 723 C C . GLY A 1 92 ? 13.069 -8.984 -1.520 1.00 86.00 92 GLY A C 1
ATOM 724 O O . GLY A 1 92 ? 14.087 -9.673 -1.518 1.00 86.00 92 GLY A O 1
ATOM 725 N N . LYS A 1 93 ? 12.200 -9.008 -2.540 1.00 91.81 93 LYS A N 1
ATOM 726 C CA . LYS A 1 93 ? 12.473 -9.736 -3.791 1.00 91.81 93 LYS A CA 1
ATOM 727 C C . LYS A 1 93 ? 13.489 -8.998 -4.652 1.00 91.81 93 LYS A C 1
ATOM 729 O O . LYS A 1 93 ? 13.500 -7.766 -4.692 1.00 91.81 93 LYS A O 1
ATOM 734 N N . ALA A 1 94 ? 14.298 -9.740 -5.404 1.00 90.19 94 ALA A N 1
ATOM 735 C CA . ALA A 1 94 ? 15.207 -9.124 -6.358 1.00 90.19 94 ALA A CA 1
ATOM 736 C C . ALA A 1 94 ? 14.454 -8.689 -7.625 1.00 90.19 94 ALA A C 1
ATOM 738 O O . ALA A 1 94 ? 13.577 -9.390 -8.128 1.00 90.19 94 ALA A O 1
ATOM 739 N N . LEU A 1 95 ? 14.848 -7.550 -8.204 1.00 87.56 95 LEU A N 1
ATOM 740 C CA . LEU A 1 95 ? 14.247 -7.008 -9.433 1.00 87.56 95 LEU A CA 1
ATOM 741 C C . LE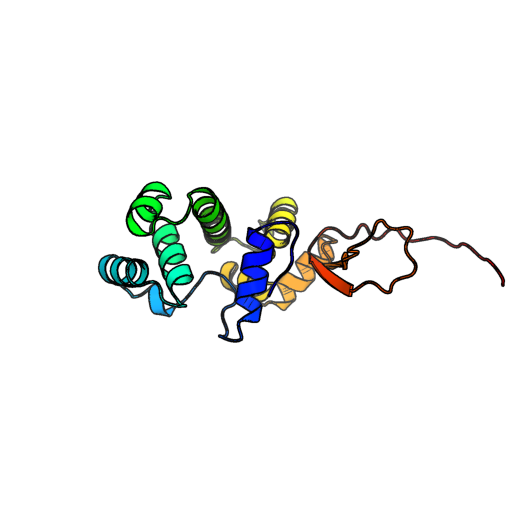U A 1 95 ? 14.207 -8.034 -10.585 1.00 87.56 95 LEU A C 1
ATOM 743 O O . LEU A 1 95 ? 13.260 -8.049 -11.372 1.00 87.56 95 LEU A O 1
ATOM 747 N N . ALA A 1 96 ? 15.240 -8.876 -10.676 1.00 86.31 96 ALA A N 1
ATOM 748 C CA . ALA A 1 96 ? 15.402 -9.892 -11.713 1.00 86.31 96 ALA A CA 1
ATOM 749 C C . ALA A 1 96 ? 14.457 -11.098 -11.557 1.00 86.31 96 ALA A C 1
ATOM 751 O O . ALA A 1 96 ? 14.207 -11.797 -12.533 1.00 86.31 96 ALA A O 1
ATOM 752 N N . GLU A 1 97 ? 13.914 -11.332 -10.361 1.00 88.06 97 GLU A N 1
ATOM 753 C CA . GLU A 1 97 ? 13.020 -12.462 -10.067 1.00 88.06 97 GLU A CA 1
ATOM 754 C C . GLU A 1 97 ? 11.556 -12.158 -10.416 1.00 88.06 97 GLU A C 1
ATOM 756 O O . GLU A 1 97 ? 10.702 -13.045 -10.406 1.00 88.06 97 GLU A O 1
ATOM 761 N N . LEU A 1 98 ? 11.240 -10.894 -10.715 1.00 90.25 98 LEU A N 1
ATOM 762 C CA . LEU A 1 98 ? 9.876 -10.452 -10.977 1.00 90.25 98 LEU A CA 1
ATOM 763 C C . LEU A 1 98 ? 9.495 -10.641 -12.448 1.00 90.25 98 LEU A C 1
ATOM 765 O O . LEU A 1 98 ? 10.033 -9.973 -13.345 1.00 90.25 98 LEU A O 1
ATOM 769 N N . SER A 1 99 ? 8.501 -11.501 -12.670 1.00 91.50 99 SER A N 1
ATOM 770 C CA . SER A 1 99 ? 7.905 -11.745 -13.983 1.00 91.50 99 SER A CA 1
ATOM 771 C C . SER A 1 99 ? 7.138 -10.524 -14.506 1.00 91.50 99 SER A C 1
ATOM 773 O O . SER A 1 99 ? 6.757 -9.625 -13.750 1.00 91.50 99 SER A O 1
ATOM 775 N N . ASP A 1 100 ? 6.893 -10.473 -15.816 1.00 89.69 100 ASP A N 1
ATOM 776 C CA . ASP A 1 100 ? 6.173 -9.359 -16.444 1.00 89.69 100 ASP A CA 1
ATOM 777 C C . ASP A 1 100 ? 4.721 -9.234 -15.960 1.00 89.69 100 ASP A C 1
ATOM 779 O O . ASP A 1 100 ? 4.176 -8.128 -15.925 1.00 89.69 100 ASP A O 1
ATOM 783 N N . GLU A 1 101 ? 4.100 -10.333 -15.533 1.00 91.31 101 GLU A N 1
ATOM 784 C CA . GLU A 1 101 ? 2.762 -10.349 -14.937 1.00 91.31 101 GLU A CA 1
ATOM 785 C C . GLU A 1 101 ? 2.737 -9.577 -13.615 1.00 91.31 101 GLU A C 1
ATOM 787 O O . GLU A 1 101 ? 1.822 -8.788 -13.375 1.00 91.31 101 GLU A O 1
ATOM 792 N N . VAL A 1 102 ? 3.776 -9.726 -12.788 1.00 92.88 102 VAL A N 1
ATOM 793 C CA . VAL A 1 102 ? 3.903 -8.987 -11.525 1.00 92.88 102 VAL A CA 1
ATOM 794 C C . VAL A 1 102 ? 4.015 -7.486 -11.789 1.00 92.88 102 VAL A C 1
ATOM 796 O O . VAL A 1 102 ? 3.369 -6.682 -11.116 1.00 92.88 102 VAL A O 1
ATOM 799 N N . TRP A 1 103 ? 4.777 -7.085 -12.809 1.00 91.75 103 TRP A N 1
ATOM 800 C CA . TRP A 1 103 ? 4.881 -5.677 -13.202 1.00 91.75 103 TRP A CA 1
ATOM 801 C C . TRP A 1 103 ? 3.562 -5.119 -13.730 1.00 91.75 103 TRP A C 1
ATOM 803 O O . TRP A 1 103 ? 3.194 -3.986 -13.406 1.00 91.75 103 TRP A O 1
ATOM 813 N N . GLN A 1 104 ? 2.828 -5.910 -14.512 1.00 91.69 104 GLN A N 1
ATOM 814 C CA . GLN A 1 104 ? 1.488 -5.549 -14.964 1.00 91.69 104 GLN A CA 1
ATOM 815 C C . GLN A 1 104 ? 0.541 -5.361 -13.780 1.00 91.69 104 GLN A C 1
ATOM 817 O O . GLN A 1 104 ? -0.142 -4.337 -13.715 1.00 91.69 104 GLN A O 1
ATOM 822 N N . GLN A 1 105 ? 0.553 -6.282 -12.814 1.00 93.69 105 GLN A N 1
ATOM 823 C CA . GLN A 1 105 ? -0.258 -6.196 -11.603 1.00 93.69 105 GLN A CA 1
ATOM 824 C C . GLN A 1 105 ? 0.112 -4.972 -10.754 1.00 93.69 105 GLN A C 1
ATOM 826 O O . GLN A 1 105 ? -0.773 -4.207 -10.372 1.00 93.69 105 GLN A O 1
ATOM 831 N N . ALA A 1 106 ? 1.405 -4.700 -10.545 1.00 93.94 106 ALA A N 1
ATOM 832 C CA . ALA A 1 106 ? 1.869 -3.513 -9.822 1.00 93.94 106 ALA A CA 1
ATOM 833 C C . ALA A 1 106 ? 1.344 -2.210 -10.448 1.00 93.94 106 ALA A C 1
ATOM 835 O O . ALA A 1 106 ? 0.956 -1.272 -9.746 1.00 93.94 106 ALA A O 1
ATOM 836 N N . LYS A 1 107 ? 1.319 -2.136 -11.786 1.00 92.44 107 LYS A N 1
ATOM 837 C CA . LYS A 1 107 ? 0.805 -0.967 -12.516 1.00 92.44 107 LYS A CA 1
ATOM 838 C C . LYS A 1 107 ? -0.711 -0.911 -12.581 1.00 92.44 107 LYS A C 1
ATOM 840 O O . LYS A 1 107 ? -1.252 0.191 -12.551 1.00 92.44 107 LYS A O 1
ATOM 845 N N . TRP A 1 108 ? -1.382 -2.056 -12.585 1.00 91.69 108 TRP A N 1
ATOM 846 C CA . TRP A 1 108 ? -2.834 -2.151 -12.455 1.00 91.69 108 TRP A CA 1
ATOM 847 C C . TRP A 1 108 ? -3.331 -1.638 -11.096 1.00 91.69 108 TRP A C 1
ATOM 849 O O . TRP A 1 108 ? -4.325 -0.919 -11.032 1.00 91.69 108 TRP A O 1
ATOM 859 N N . LEU A 1 109 ? -2.582 -1.921 -10.027 1.00 94.19 109 LEU A N 1
ATOM 860 C CA . LEU A 1 109 ? -2.796 -1.368 -8.684 1.00 94.19 109 LEU A CA 1
ATOM 861 C C . LEU A 1 109 ? -2.323 0.092 -8.547 1.00 94.19 109 LEU A C 1
ATOM 863 O O . LEU A 1 109 ? -2.443 0.684 -7.478 1.00 94.19 109 LEU A O 1
ATOM 867 N N . ASN A 1 110 ? -1.771 0.685 -9.610 1.00 94.00 110 ASN A N 1
ATOM 868 C CA . ASN A 1 110 ? -1.215 2.042 -9.644 1.00 94.00 110 ASN A CA 1
ATOM 869 C C . ASN A 1 110 ? -0.166 2.318 -8.546 1.00 94.00 110 ASN A C 1
ATOM 871 O O . ASN A 1 110 ? -0.075 3.427 -8.011 1.00 94.00 110 ASN A O 1
ATOM 875 N N . ILE A 1 111 ? 0.657 1.314 -8.224 1.00 93.69 111 ILE A N 1
ATOM 876 C CA . ILE A 1 111 ? 1.754 1.477 -7.268 1.00 93.69 111 ILE A CA 1
ATOM 877 C C . ILE A 1 111 ? 2.838 2.356 -7.907 1.00 93.69 111 ILE A C 1
ATOM 879 O O . ILE A 1 111 ? 3.329 2.107 -9.021 1.00 93.69 111 ILE A O 1
ATOM 883 N N . GLY A 1 112 ? 3.193 3.427 -7.196 1.00 91.25 112 GLY A N 1
ATOM 884 C CA . GLY A 1 112 ? 4.186 4.400 -7.642 1.00 91.25 112 GLY A CA 1
ATOM 885 C C . GLY A 1 112 ? 5.580 3.786 -7.784 1.00 91.25 112 GLY A C 1
ATOM 886 O O . GLY A 1 112 ? 5.940 2.862 -7.060 1.00 91.25 112 GLY A O 1
ATOM 887 N N . ASN A 1 113 ? 6.396 4.327 -8.697 1.00 92.69 113 ASN A N 1
ATOM 888 C CA . ASN A 1 113 ? 7.778 3.859 -8.873 1.00 92.69 113 ASN A CA 1
ATOM 889 C C . ASN A 1 113 ? 8.599 4.017 -7.591 1.00 92.69 113 ASN A C 1
ATOM 891 O O . ASN A 1 113 ? 9.367 3.120 -7.276 1.00 92.69 113 ASN A O 1
ATOM 895 N N . GLN A 1 114 ? 8.385 5.107 -6.843 1.00 91.94 114 GLN A N 1
ATOM 896 C CA . GLN A 1 114 ? 9.043 5.315 -5.554 1.00 91.94 114 GLN A CA 1
ATOM 897 C C . GLN A 1 114 ? 8.694 4.204 -4.561 1.00 91.94 114 GLN A C 1
ATOM 899 O O . GLN A 1 114 ? 9.581 3.629 -3.956 1.00 91.94 114 GLN A O 1
ATOM 904 N N . ARG A 1 115 ? 7.415 3.827 -4.453 1.00 93.62 115 ARG A N 1
ATOM 905 C CA . ARG A 1 115 ? 7.005 2.754 -3.542 1.00 93.62 115 ARG A CA 1
ATOM 906 C C . ARG A 1 115 ? 7.590 1.400 -3.942 1.00 93.62 115 ARG A C 1
ATOM 908 O O . ARG A 1 115 ? 8.049 0.663 -3.082 1.00 93.62 115 ARG A O 1
ATOM 915 N N . LEU A 1 116 ? 7.610 1.080 -5.237 1.00 93.81 116 LEU A N 1
ATOM 916 C CA . LEU A 1 116 ? 8.253 -0.145 -5.733 1.00 93.81 116 LEU A CA 1
ATOM 917 C C . LEU A 1 116 ? 9.767 -0.143 -5.480 1.00 93.81 116 LEU A C 1
ATOM 919 O O . LEU A 1 116 ? 10.319 -1.182 -5.142 1.00 93.81 116 LEU A O 1
ATOM 923 N N . ALA A 1 117 ? 10.418 1.013 -5.618 1.00 93.88 117 ALA A N 1
ATOM 924 C CA . ALA A 1 117 ? 11.827 1.200 -5.283 1.00 93.88 117 ALA A CA 1
ATOM 925 C C . ALA A 1 117 ? 12.085 0.930 -3.793 1.00 93.88 117 ALA A C 1
ATOM 927 O O . ALA A 1 117 ? 12.978 0.152 -3.463 1.00 93.88 117 ALA A O 1
ATOM 928 N N . ASP A 1 118 ? 11.243 1.485 -2.915 1.00 92.44 118 ASP A N 1
ATOM 929 C CA . ASP A 1 118 ? 11.320 1.278 -1.466 1.00 92.44 118 ASP A CA 1
ATOM 930 C C . ASP A 1 118 ? 11.128 -0.209 -1.091 1.00 92.44 118 ASP A C 1
ATOM 932 O O . ASP A 1 118 ? 11.860 -0.736 -0.257 1.00 92.44 118 ASP A O 1
ATOM 936 N N . LEU A 1 119 ? 10.170 -0.904 -1.719 1.00 93.12 119 LEU A N 1
ATOM 937 C CA . LEU A 1 119 ? 9.863 -2.318 -1.440 1.00 93.12 119 LEU A CA 1
ATOM 938 C C . LEU A 1 119 ? 10.960 -3.283 -1.913 1.00 93.12 119 LEU A C 1
ATOM 940 O O . LEU A 1 119 ? 11.258 -4.267 -1.233 1.00 93.12 119 LEU A O 1
ATOM 944 N N . LEU A 1 120 ? 11.546 -3.012 -3.081 1.00 94.19 120 LEU A N 1
ATOM 945 C CA . LEU A 1 120 ? 12.573 -3.854 -3.704 1.00 94.19 120 LEU A CA 1
ATOM 946 C C . LEU A 1 120 ? 13.998 -3.450 -3.305 1.00 94.19 120 LEU A C 1
ATOM 948 O O . LEU A 1 120 ? 14.951 -4.110 -3.708 1.00 94.19 120 LEU A O 1
ATOM 952 N N . ASN A 1 121 ? 14.149 -2.376 -2.523 1.00 93.56 121 ASN A N 1
ATOM 953 C CA . ASN A 1 121 ? 15.433 -1.805 -2.122 1.00 93.56 121 ASN A CA 1
ATOM 954 C C . ASN A 1 121 ? 16.356 -1.500 -3.321 1.00 93.56 121 ASN A C 1
ATOM 956 O O . ASN A 1 121 ? 17.542 -1.829 -3.330 1.00 93.56 121 ASN A O 1
ATOM 960 N N . VAL A 1 122 ? 15.790 -0.880 -4.358 1.00 93.75 122 VAL A N 1
ATOM 961 C CA . VAL A 1 122 ? 16.502 -0.470 -5.579 1.00 93.75 122 VAL A CA 1
ATOM 962 C C . VAL A 1 122 ? 16.232 1.002 -5.882 1.00 93.75 122 VAL A C 1
ATOM 964 O O . VAL A 1 122 ? 15.182 1.515 -5.505 1.00 93.75 122 VAL A O 1
ATOM 967 N N . PRO A 1 123 ? 17.127 1.702 -6.593 1.00 93.44 123 PRO A N 1
ATOM 968 C CA . PRO A 1 123 ? 16.886 3.090 -6.974 1.00 93.44 123 PRO A CA 1
ATOM 969 C C . PRO A 1 123 ? 15.680 3.241 -7.942 1.00 93.44 123 PRO A C 1
ATOM 971 O O . PRO A 1 123 ? 15.478 2.389 -8.819 1.00 93.44 123 PRO A O 1
ATOM 974 N N . PRO A 1 124 ? 14.869 4.319 -7.838 1.00 92.12 124 PRO A N 1
ATOM 975 C CA . PRO A 1 124 ? 13.683 4.548 -8.683 1.00 92.12 124 PRO A CA 1
ATOM 976 C C . PRO A 1 124 ? 13.951 4.582 -10.197 1.00 92.12 124 PRO A C 1
ATOM 978 O O . PRO A 1 124 ? 13.052 4.321 -11.012 1.00 92.12 124 PRO A O 1
ATOM 981 N N . GLU A 1 125 ? 15.179 4.900 -10.598 1.00 93.69 125 GLU A N 1
ATOM 982 C CA . GLU A 1 125 ? 15.631 4.897 -11.985 1.00 93.69 125 GLU A CA 1
ATOM 983 C C . GLU A 1 125 ? 15.591 3.486 -12.579 1.00 93.69 125 GLU A C 1
ATOM 985 O O . GLU A 1 125 ? 15.137 3.312 -13.713 1.00 93.69 125 GLU A O 1
ATOM 990 N N . GLU A 1 126 ? 15.993 2.471 -11.810 1.00 93.31 126 GLU A N 1
ATOM 991 C CA . GLU A 1 126 ? 15.993 1.069 -12.247 1.00 93.31 126 GLU A CA 1
ATOM 992 C C . GLU A 1 126 ? 14.569 0.539 -12.417 1.00 93.31 126 GLU A C 1
ATOM 994 O O . GLU A 1 126 ? 14.248 -0.085 -13.432 1.00 93.31 126 GLU A O 1
ATOM 999 N N . ILE A 1 127 ? 13.662 0.911 -11.507 1.00 93.69 127 ILE A N 1
ATOM 1000 C CA . ILE A 1 127 ? 12.225 0.643 -11.659 1.00 93.69 127 ILE A CA 1
ATOM 1001 C C . ILE A 1 127 ? 11.707 1.245 -12.967 1.00 93.69 127 ILE A C 1
ATOM 1003 O O . ILE A 1 127 ? 10.996 0.597 -13.734 1.00 93.69 127 ILE A O 1
ATOM 1007 N N . SER A 1 128 ? 12.080 2.492 -13.253 1.00 91.31 128 SER A N 1
ATOM 1008 C CA . SER A 1 128 ? 11.629 3.198 -14.453 1.00 91.31 128 SER A CA 1
ATOM 1009 C C . S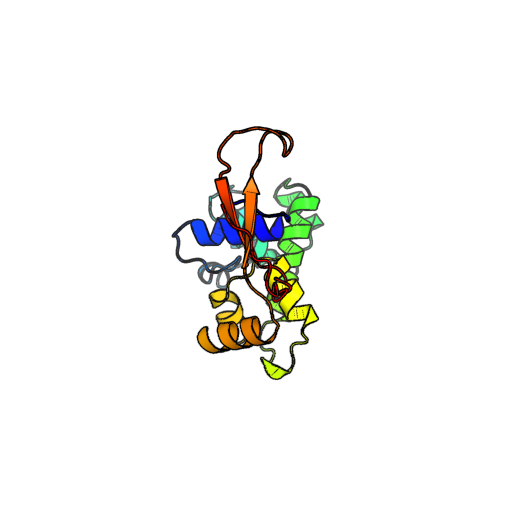ER A 1 128 ? 12.165 2.554 -15.736 1.00 91.31 128 SER A C 1
ATOM 1011 O O . SER A 1 128 ? 11.421 2.442 -16.715 1.00 91.31 128 SER A O 1
ATOM 1013 N N . LYS A 1 129 ? 13.421 2.086 -15.739 1.00 92.06 129 LYS A N 1
ATOM 1014 C CA . LYS A 1 129 ? 14.002 1.314 -16.849 1.00 92.06 129 LYS A CA 1
ATOM 1015 C C . LYS A 1 129 ? 13.261 -0.007 -17.051 1.00 92.06 129 LYS A C 1
ATOM 1017 O O . LYS A 1 129 ? 12.849 -0.291 -18.174 1.00 92.06 129 LYS A O 1
ATOM 1022 N N . ARG A 1 130 ? 13.019 -0.771 -15.980 1.00 90.94 130 ARG A N 1
ATOM 1023 C CA . ARG A 1 130 ? 12.311 -2.062 -16.033 1.00 90.94 130 ARG A CA 1
ATOM 1024 C C . ARG A 1 130 ? 10.875 -1.925 -16.538 1.00 90.94 130 ARG A C 1
ATOM 1026 O O . ARG A 1 130 ? 10.451 -2.705 -17.387 1.00 90.94 130 ARG A O 1
ATOM 1033 N N . VAL A 1 131 ? 10.151 -0.904 -16.078 1.00 89.38 131 VAL A N 1
ATOM 1034 C CA . VAL A 1 131 ? 8.783 -0.586 -16.527 1.00 89.38 131 VAL A CA 1
ATOM 1035 C C . VAL A 1 131 ? 8.759 -0.247 -18.022 1.00 89.38 131 VAL A C 1
ATOM 1037 O O . VAL A 1 131 ? 7.913 -0.760 -18.752 1.00 89.38 131 VAL A O 1
ATOM 1040 N N . ARG A 1 132 ? 9.721 0.553 -18.508 1.00 88.25 132 ARG A N 1
ATOM 1041 C CA . ARG A 1 132 ? 9.855 0.848 -19.946 1.00 88.25 132 ARG A CA 1
ATOM 1042 C C . ARG A 1 132 ? 10.209 -0.397 -20.760 1.00 88.25 132 ARG A C 1
ATOM 1044 O O . ARG A 1 132 ? 9.625 -0.591 -21.821 1.00 88.25 132 ARG A O 1
ATOM 1051 N N . ALA A 1 133 ? 11.121 -1.234 -20.265 1.00 87.94 133 ALA A N 1
ATOM 1052 C CA . ALA A 1 133 ? 11.508 -2.487 -20.915 1.00 87.94 133 ALA A CA 1
ATOM 1053 C C . ALA A 1 133 ? 10.325 -3.462 -21.042 1.00 87.94 133 ALA A C 1
ATOM 1055 O O . ALA A 1 133 ? 10.192 -4.127 -22.062 1.00 87.94 133 ALA A O 1
ATOM 1056 N N . ALA A 1 134 ? 9.416 -3.467 -20.061 1.00 85.75 134 ALA A N 1
ATOM 1057 C CA . ALA A 1 134 ? 8.171 -4.237 -20.094 1.00 85.75 134 ALA A CA 1
ATOM 1058 C C . ALA A 1 134 ? 7.103 -3.676 -21.060 1.00 85.75 134 ALA A C 1
ATOM 1060 O O . ALA A 1 134 ? 5.991 -4.196 -21.121 1.00 85.75 134 ALA A O 1
ATOM 1061 N N . GLY A 1 135 ? 7.367 -2.560 -21.755 1.00 87.12 135 GLY A N 1
ATOM 1062 C CA . GLY A 1 135 ? 6.364 -1.879 -22.584 1.00 87.12 135 GLY A CA 1
ATOM 1063 C C . GLY A 1 135 ? 5.203 -1.277 -21.778 1.00 87.12 135 GLY A C 1
ATOM 1064 O O . GLY A 1 135 ? 4.151 -0.945 -22.332 1.00 87.12 135 GLY A O 1
ATOM 1065 N N . LEU A 1 136 ? 5.375 -1.129 -20.462 1.00 87.56 136 LEU A N 1
ATOM 1066 C CA . LEU A 1 136 ? 4.375 -0.557 -19.576 1.00 87.56 136 LEU A CA 1
ATOM 1067 C C . LEU A 1 136 ? 4.539 0.954 -19.563 1.00 87.56 136 LEU A C 1
ATOM 1069 O O . LEU A 1 136 ? 5.550 1.501 -19.128 1.00 87.56 136 LEU A O 1
ATOM 1073 N N . SER A 1 137 ? 3.519 1.652 -20.032 1.00 82.62 137 SER A N 1
ATOM 1074 C CA . SER A 1 137 ? 3.517 3.104 -20.051 1.00 82.62 137 SER A CA 1
ATOM 1075 C C . SER A 1 137 ? 2.146 3.637 -19.681 1.00 82.62 137 SER A C 1
ATOM 1077 O O . SER A 1 137 ? 1.150 2.897 -19.666 1.00 82.62 137 SER A O 1
ATOM 1079 N N . PRO A 1 138 ? 2.088 4.918 -19.301 1.00 78.12 138 PRO A N 1
ATOM 1080 C CA . PRO A 1 138 ? 0.820 5.514 -19.021 1.00 78.12 138 PRO A CA 1
ATOM 1081 C C . PRO A 1 138 ? -0.049 5.669 -20.271 1.00 78.12 138 PRO A C 1
ATOM 1083 O O . PRO A 1 138 ? 0.423 6.098 -21.320 1.00 78.12 138 PRO A O 1
ATOM 1086 N N . SER A 1 139 ? -1.334 5.334 -20.153 1.00 76.06 139 SER A N 1
ATOM 1087 C CA . SER A 1 139 ? -2.340 5.639 -21.178 1.00 76.06 139 SER A CA 1
ATOM 1088 C C . SER A 1 139 ? -3.155 6.853 -20.753 1.00 76.06 139 SER A C 1
ATOM 1090 O O . SER A 1 139 ? -3.395 7.064 -19.571 1.00 76.06 139 SER A O 1
ATOM 1092 N N . TYR A 1 140 ? -3.580 7.672 -21.708 1.00 77.50 140 TYR A N 1
ATOM 1093 C CA . TYR A 1 140 ? -4.408 8.835 -21.417 1.00 77.50 140 TYR A CA 1
ATOM 1094 C C . TYR A 1 140 ? -5.813 8.599 -21.945 1.00 77.50 140 TYR A C 1
ATOM 1096 O O . TYR A 1 140 ? -5.988 8.221 -23.105 1.00 77.50 140 TYR A O 1
ATOM 1104 N N . HIS A 1 141 ? -6.810 8.791 -21.086 1.00 70.94 141 HIS A N 1
ATOM 1105 C CA . HIS A 1 141 ? -8.209 8.633 -21.458 1.00 70.94 141 HIS A CA 1
ATOM 1106 C C . HIS A 1 141 ? -8.973 9.926 -21.252 1.00 70.94 141 HIS A C 1
ATOM 1108 O O . HIS A 1 141 ? -8.760 10.665 -20.291 1.00 70.94 141 HIS A O 1
ATOM 1114 N N . TRP A 1 142 ? -9.868 10.166 -22.197 1.00 71.69 142 TRP A N 1
ATOM 1115 C CA . TRP A 1 142 ? -10.771 11.291 -22.200 1.00 71.69 142 TRP A CA 1
ATOM 1116 C C . TRP A 1 142 ? -11.992 10.948 -21.368 1.00 71.69 142 TRP A C 1
ATOM 1118 O O . TRP A 1 142 ? -12.646 9.934 -21.617 1.00 71.69 142 TRP A O 1
ATOM 1128 N N . TRP A 1 143 ? -12.314 11.797 -20.399 1.00 51.94 143 TRP A N 1
ATOM 1129 C CA . TRP A 1 143 ? -13.614 11.717 -19.755 1.00 51.94 143 TRP A CA 1
ATOM 1130 C C . TRP A 1 143 ? -14.633 12.428 -20.640 1.00 51.94 143 TRP A C 1
ATOM 1132 O O . TRP A 1 143 ? -14.524 13.634 -20.877 1.00 51.94 143 TRP A O 1
ATOM 1142 N N . ILE A 1 144 ? -15.586 11.667 -21.177 1.00 64.88 144 ILE A N 1
ATOM 1143 C CA . ILE A 1 144 ? -16.644 12.188 -22.037 1.00 64.88 144 ILE A CA 1
ATOM 1144 C C . ILE A 1 144 ? -17.973 11.895 -21.343 1.00 64.88 144 ILE A C 1
ATOM 1146 O O . ILE A 1 144 ? -18.396 10.749 -21.255 1.00 64.88 144 ILE A O 1
ATOM 1150 N N . HIS A 1 145 ? -18.622 12.944 -20.833 1.00 61.47 145 HIS A N 1
ATOM 1151 C CA . HIS A 1 145 ? -19.939 12.868 -20.180 1.00 61.47 145 HIS A CA 1
ATOM 1152 C C . HIS A 1 145 ? -21.091 12.622 -21.176 1.00 61.47 145 HIS A C 1
ATOM 1154 O O . HIS A 1 145 ? -22.254 12.534 -20.806 1.00 61.47 145 HIS A O 1
ATOM 1160 N N . VAL A 1 146 ? -20.765 12.562 -22.466 1.00 55.66 146 VAL A N 1
ATOM 1161 C CA . VAL A 1 146 ? -21.696 12.464 -23.587 1.00 55.66 146 VAL A CA 1
ATOM 1162 C C . VAL A 1 146 ? -21.179 11.338 -24.488 1.00 55.66 146 VAL A C 1
ATOM 1164 O O . VAL A 1 146 ? -19.960 11.205 -24.615 1.00 55.66 146 VAL A O 1
ATOM 1167 N N . PRO A 1 147 ? -22.030 10.516 -25.128 1.00 52.91 147 PRO A N 1
ATOM 1168 C CA . PRO A 1 147 ? -21.565 9.556 -26.127 1.00 52.91 147 PRO A CA 1
ATOM 1169 C C . PRO A 1 147 ? -20.629 10.231 -27.140 1.00 52.91 147 PRO A C 1
ATOM 1171 O O . PRO A 1 147 ? -20.785 11.417 -27.441 1.00 52.91 147 PRO A O 1
ATOM 1174 N N . ALA A 1 148 ? -19.656 9.471 -27.655 1.00 56.50 148 ALA A N 1
ATOM 1175 C CA . ALA A 1 148 ? -18.483 9.935 -28.415 1.00 56.50 148 ALA A CA 1
ATOM 1176 C C . ALA A 1 148 ? -18.763 10.846 -29.637 1.00 56.50 148 ALA A C 1
ATOM 1178 O O . ALA A 1 148 ? -17.830 11.350 -30.253 1.00 56.50 148 ALA A O 1
ATOM 1179 N N . ASN A 1 149 ? -20.033 11.078 -29.975 1.00 56.75 149 ASN A N 1
ATOM 1180 C CA . ASN A 1 149 ? -20.513 11.846 -31.116 1.00 56.75 149 ASN A CA 1
ATOM 1181 C C . ASN A 1 149 ? -20.821 13.332 -30.817 1.00 56.75 149 ASN A C 1
ATOM 1183 O O . ASN A 1 149 ? -21.416 14.014 -31.649 1.00 56.75 149 ASN A O 1
ATOM 1187 N N . SER A 1 150 ? -20.466 13.858 -29.637 1.00 54.50 150 SER A N 1
ATOM 1188 C CA . SER A 1 150 ? -20.731 15.265 -29.282 1.00 54.50 150 SER A CA 1
ATOM 1189 C C . SER A 1 150 ? -19.497 16.166 -29.434 1.00 54.50 150 SER A C 1
ATOM 1191 O O . SER A 1 150 ? -18.388 15.792 -29.063 1.00 54.50 150 SER A O 1
ATOM 1193 N N . LYS A 1 151 ? -19.694 17.395 -29.936 1.00 55.00 151 LYS A N 1
ATOM 1194 C CA . LYS A 1 151 ? -18.643 18.383 -30.271 1.00 55.00 151 LYS A CA 1
ATOM 1195 C C . LYS A 1 151 ? -17.916 19.026 -29.066 1.00 55.00 151 LYS A C 1
ATOM 1197 O O . LYS A 1 151 ? -17.271 20.060 -29.232 1.00 55.00 151 LYS A O 1
ATOM 1202 N N . ARG A 1 152 ? -18.039 18.499 -27.842 1.00 53.88 152 ARG A N 1
ATOM 1203 C CA . ARG A 1 152 ? -17.470 19.138 -26.635 1.00 53.88 152 ARG A CA 1
ATOM 1204 C C . ARG A 1 152 ? -16.041 18.665 -26.355 1.00 53.88 152 ARG A C 1
ATOM 1206 O O . ARG A 1 152 ? -15.731 17.490 -26.518 1.00 53.88 152 ARG A O 1
ATOM 1213 N N . LYS A 1 153 ? -15.175 19.593 -25.921 1.00 48.62 153 LYS A N 1
ATOM 1214 C CA . LYS A 1 153 ? -13.765 19.309 -25.606 1.00 48.62 153 LYS A CA 1
ATOM 1215 C C . LYS A 1 153 ? -13.661 18.392 -24.373 1.00 48.62 153 LYS A C 1
ATOM 1217 O O . LYS A 1 153 ? -14.229 18.739 -23.340 1.00 48.62 153 LYS A O 1
ATOM 1222 N N . PRO A 1 154 ? -12.952 17.257 -24.462 1.00 53.50 154 PRO A N 1
ATOM 1223 C CA . PRO A 1 154 ? -12.818 16.333 -23.341 1.00 53.50 154 PRO A CA 1
ATOM 1224 C C . PRO A 1 154 ? -11.711 16.727 -22.339 1.00 53.50 154 PRO A C 1
ATOM 1226 O O . PRO A 1 154 ? -10.810 17.498 -22.665 1.00 53.50 154 PRO A O 1
ATOM 1229 N N . HIS A 1 155 ? -11.761 16.165 -21.123 1.00 60.34 155 HIS A N 1
ATOM 1230 C CA . HIS A 1 155 ? -10.726 16.308 -20.079 1.00 60.34 155 HIS A CA 1
ATOM 1231 C C . HIS A 1 155 ? -9.744 15.115 -20.097 1.00 60.34 155 HIS A C 1
ATOM 1233 O O . HIS A 1 155 ? -10.188 13.976 -20.246 1.00 60.34 155 HIS A O 1
ATOM 1239 N N . ILE A 1 156 ? -8.429 15.358 -19.949 1.00 57.00 156 ILE A N 1
ATOM 1240 C CA . ILE A 1 156 ? -7.355 14.336 -20.012 1.00 57.00 156 ILE A CA 1
ATOM 1241 C C . ILE A 1 156 ? -7.107 13.702 -18.638 1.00 57.00 156 ILE A C 1
ATOM 1243 O O . ILE A 1 156 ? -6.934 14.416 -17.653 1.00 57.00 156 ILE A O 1
ATOM 1247 N N . ILE A 1 157 ? -6.994 12.370 -18.579 1.00 56.66 157 ILE A N 1
ATOM 1248 C CA . ILE A 1 157 ? -6.624 11.627 -17.363 1.00 56.66 157 ILE A CA 1
ATOM 1249 C C . ILE A 1 157 ? -5.494 10.635 -17.659 1.00 56.66 157 ILE A C 1
ATOM 1251 O O . ILE A 1 157 ? -5.600 9.852 -18.598 1.00 56.66 157 ILE A O 1
ATOM 1255 N N . THR A 1 158 ? -4.448 10.621 -16.826 1.00 48.88 158 THR A N 1
ATOM 1256 C CA . THR A 1 158 ? -3.321 9.666 -16.877 1.00 48.88 158 THR A CA 1
ATOM 1257 C C . THR A 1 158 ? -3.648 8.336 -16.173 1.00 48.88 158 THR A C 1
ATOM 1259 O O . THR A 1 158 ? -4.085 8.345 -15.017 1.00 48.88 158 THR A O 1
ATOM 1262 N N . ARG A 1 159 ? -3.372 7.205 -16.833 1.00 54.81 159 ARG A N 1
ATOM 1263 C CA . ARG A 1 159 ? -3.447 5.794 -16.375 1.00 54.81 159 ARG A CA 1
ATOM 1264 C C . ARG A 1 159 ? -2.061 5.161 -16.451 1.00 54.81 159 ARG A C 1
ATOM 1266 O O . ARG A 1 159 ? -1.284 5.665 -17.229 1.00 54.81 159 ARG A O 1
ATOM 1273 N N . HIS A 1 160 ? -1.771 4.051 -15.767 1.00 46.34 160 HIS A N 1
ATOM 1274 C CA . HIS A 1 160 ? -0.662 3.142 -16.115 1.00 46.34 160 HIS A CA 1
ATOM 1275 C C . HIS A 1 160 ? -1.232 1.820 -16.645 1.00 46.34 160 HIS A C 1
ATOM 1277 O O . HIS A 1 160 ? -2.034 1.176 -15.979 1.00 46.34 160 HIS A O 1
ATOM 1283 N N . GLY A 1 161 ? -0.901 1.440 -17.877 1.00 42.16 161 GLY A N 1
ATOM 1284 C CA . GLY A 1 161 ? -1.396 0.203 -18.480 1.00 42.16 161 GLY A CA 1
ATOM 1285 C C . GLY A 1 161 ? -0.948 0.082 -19.928 1.00 42.16 161 GLY A C 1
ATOM 1286 O O . GLY A 1 161 ? -0.989 1.084 -20.638 1.00 42.16 161 GLY A O 1
ATOM 1287 N N . LEU A 1 162 ? -0.543 -1.135 -20.317 1.00 36.97 162 LEU A N 1
ATOM 1288 C CA . LEU A 1 162 ? 0.059 -1.534 -21.597 1.00 36.97 162 LEU A CA 1
ATOM 1289 C C . LEU A 1 162 ? -0.340 -0.604 -22.759 1.00 36.97 162 LEU A C 1
ATOM 1291 O O . LEU A 1 162 ? -1.429 -0.727 -23.329 1.00 36.97 162 LEU A O 1
ATOM 1295 N N . ALA A 1 163 ? 0.530 0.344 -23.114 1.00 41.78 163 ALA A N 1
ATOM 1296 C CA . ALA A 1 163 ? 0.403 0.998 -24.402 1.00 41.78 163 ALA A CA 1
ATOM 1297 C C . ALA A 1 163 ? 1.067 0.065 -25.407 1.00 41.78 163 ALA A C 1
ATOM 1299 O O . ALA A 1 163 ? 2.283 0.074 -25.580 1.00 41.78 163 ALA A O 1
ATOM 1300 N N . LEU A 1 164 ? 0.258 -0.757 -26.075 1.00 35.66 164 LEU A N 1
ATOM 1301 C CA . LEU A 1 164 ? 0.667 -1.356 -27.337 1.00 35.66 164 LEU A CA 1
ATOM 1302 C C . LEU A 1 164 ? 1.020 -0.202 -28.274 1.00 35.66 164 LEU A C 1
ATOM 1304 O O . LEU A 1 164 ? 0.146 0.464 -28.833 1.00 35.66 164 LEU A O 1
ATOM 1308 N N . MET A 1 165 ? 2.319 0.056 -28.393 1.00 35.72 165 MET A N 1
ATOM 1309 C CA . MET A 1 165 ? 2.907 1.016 -29.307 1.00 35.72 165 MET A CA 1
ATOM 1310 C C . MET A 1 165 ? 2.691 0.485 -30.726 1.00 35.72 165 MET A C 1
ATOM 1312 O O . MET A 1 165 ? 3.587 -0.065 -31.359 1.00 35.72 165 MET A O 1
ATOM 1316 N N . LYS A 1 166 ? 1.461 0.605 -31.238 1.00 34.59 166 LYS A N 1
ATOM 1317 C CA . LYS A 1 166 ? 1.191 0.421 -32.659 1.00 34.59 166 LYS A CA 1
ATOM 1318 C C . LYS A 1 166 ? 1.947 1.533 -33.372 1.00 34.59 166 LYS A C 1
ATOM 1320 O O . LYS A 1 166 ? 1.492 2.676 -33.392 1.00 34.59 166 LYS A O 1
ATOM 1325 N N . ARG A 1 167 ? 3.104 1.192 -33.948 1.00 36.44 167 ARG A N 1
ATOM 1326 C CA . ARG A 1 167 ? 3.722 1.969 -35.024 1.00 36.44 167 ARG A CA 1
ATOM 1327 C C . ARG A 1 167 ? 2.635 2.190 -36.074 1.00 36.44 167 ARG A C 1
ATOM 1329 O O . ARG A 1 167 ? 2.301 1.278 -36.823 1.00 36.44 167 ARG A O 1
ATOM 1336 N N . ARG A 1 168 ? 2.028 3.376 -36.089 1.00 33.47 168 ARG A N 1
ATOM 1337 C CA . ARG A 1 168 ? 1.205 3.800 -37.217 1.00 33.47 168 ARG A CA 1
ATOM 1338 C C . ARG A 1 168 ? 2.171 4.113 -38.349 1.00 33.47 168 ARG A C 1
ATOM 1340 O O . ARG A 1 168 ? 2.795 5.169 -38.364 1.00 33.47 168 ARG A O 1
ATOM 1347 N N . SER A 1 169 ? 2.332 3.144 -39.243 1.00 34.44 169 SER A N 1
ATOM 1348 C CA . SER A 1 169 ? 2.827 3.395 -40.585 1.00 34.44 169 SER A CA 1
ATOM 1349 C C . SER A 1 169 ? 1.895 4.386 -41.292 1.00 34.44 169 SER A C 1
ATOM 1351 O O . SER A 1 169 ? 0.693 4.444 -41.031 1.00 34.44 169 SER A O 1
ATOM 1353 N N . ALA A 1 170 ? 2.527 5.202 -42.129 1.00 43.34 170 ALA A N 1
ATOM 1354 C CA . ALA A 1 170 ? 2.001 6.198 -43.050 1.00 43.34 170 ALA A CA 1
ATOM 1355 C C . ALA A 1 170 ? 0.504 6.119 -43.397 1.00 43.34 170 ALA A C 1
ATOM 1357 O O . ALA A 1 170 ? 0.064 5.143 -43.995 1.00 43.34 170 ALA A O 1
ATOM 1358 N N . ILE A 1 171 ? -0.217 7.230 -43.196 1.00 36.19 171 ILE A N 1
ATOM 1359 C CA . ILE A 1 171 ? -1.293 7.646 -44.107 1.00 36.19 171 ILE A CA 1
ATOM 1360 C C . ILE A 1 171 ? -1.174 9.156 -44.348 1.00 36.19 171 ILE A C 1
ATOM 1362 O O . ILE A 1 171 ? -1.488 9.983 -43.498 1.00 36.19 171 ILE A O 1
ATOM 1366 N N . SER A 1 172 ? -0.684 9.462 -45.547 1.00 40.62 172 SER A N 1
ATOM 1367 C CA . SER A 1 172 ? -0.878 10.699 -46.302 1.00 40.62 172 SER A CA 1
ATOM 1368 C C . SER A 1 172 ? -2.363 11.071 -46.407 1.00 40.62 172 SER A C 1
ATOM 1370 O O . SER A 1 172 ? -3.184 10.192 -46.666 1.00 40.62 172 SER A O 1
ATOM 1372 N N . ARG A 1 173 ? -2.675 12.364 -46.250 1.00 35.66 173 ARG A N 1
ATOM 1373 C CA . ARG A 1 173 ? -3.798 13.133 -46.845 1.00 35.66 173 ARG A CA 1
ATOM 1374 C C . ARG A 1 173 ? -3.644 14.575 -46.329 1.00 35.66 173 ARG A C 1
ATOM 1376 O O . ARG A 1 173 ? -3.778 14.795 -45.134 1.00 35.66 173 ARG A O 1
ATOM 1383 N N . ARG A 1 174 ? -3.107 15.529 -47.108 1.00 33.16 174 ARG A N 1
ATOM 1384 C CA . ARG A 1 174 ? -3.871 16.438 -47.997 1.00 33.16 174 ARG A CA 1
ATOM 1385 C C . ARG A 1 174 ? -5.302 16.636 -47.485 1.00 33.16 174 ARG A C 1
ATOM 1387 O O . ARG A 1 174 ? -6.121 15.747 -47.695 1.00 33.16 174 ARG A O 1
ATOM 1394 N N . TYR A 1 175 ? -5.559 17.702 -46.731 1.00 40.81 175 TYR A N 1
ATOM 1395 C CA . TYR A 1 175 ? -6.013 19.020 -47.198 1.00 40.81 175 TYR A CA 1
ATOM 1396 C C . TYR A 1 175 ? -5.642 20.068 -46.148 1.00 40.81 175 TYR A C 1
ATOM 1398 O O . TYR A 1 175 ? -5.621 19.695 -44.953 1.00 40.81 175 TYR A O 1
#

InterPro domains:
  IPR005480 Carbamoyl-phosphate synthetase, large subunit oligomerisation domain [PF02787] (41-119)
  IPR005480 Carbamoyl-phosphate synthetase, large subunit oligomerisation domain [SM01096] (38-142)
  IPR036897 Carbamoyl-phosphate synthetase, large subunit oligomerisation domain superfamily [G3DSA:1.10.1030.10] (20-142)
  IPR036897 Carbamoyl-phosphate synthetase, large subunit oligomerisation domain superfamily [SSF48108] (13-141)

Nearest PDB structures (foldseek):
  1jdb-assembly1_B  TM=9.374E-01  e=7.491E-09  Escherichia coli
  1c30-assembly1_A  TM=9.313E-01  e=2.709E-08  Escherichia coli
  1bxr-assembly1_A  TM=9.295E-01  e=3.735E-08  Escherichia coli
  1a9x-assembly1_A  TM=9.334E-01  e=6.049E-08  Escherichia coli
  1ce8-assembly1_A  TM=9.320E-01  e=7.103E-08  Escherichia coli